Protein AF-0000000075209922 (afdb_homodimer)

Secondary structure (DSSP, 8-state):
----EEEEEEEESSTTTTTS--HHHHHHHHHHHHHHHHHHHTT-EEEEEEBTTSS-EEEEEESS-HHHHHHHHHH-HHHHTTSEEEEEEEE---EE-S----/----EEEEEEEESSTTTTTS--HHHHHHHHHHHHHHHHHHHTT-EEEEEEBTTSS-EEEEEESS-HHHHHHHHHH-HHHHTTSEEEEEEEE---EE-S----

InterPro domains:
  IPR005545 YCII-related [PF03795] (19-85)
  IPR011008 Dimeric alpha-beta barrel [SSF54909] (18-92)

Foldseek 3Di:
DQKWKKKKKKAFPDQCCVVDPDPVRVVLVVQLVVLLVVCVVVVFWDDWDADPNRGIIMTMTTDDDPVVVVVSVCPRSCNVVVRIPMDMDTDDDPDDDDPD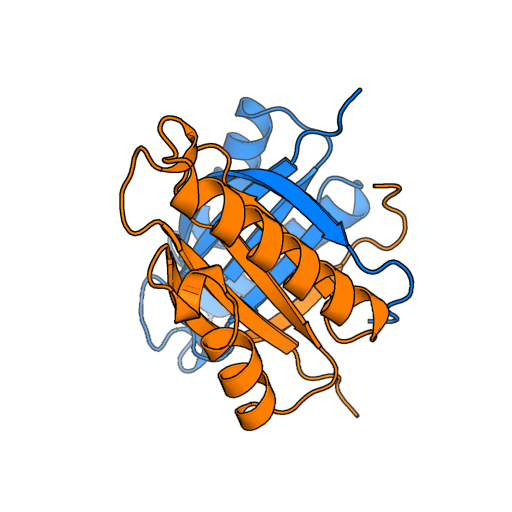DD/DQKWKKKKKKAFPDQCCVVDPDPVRVVLVVQLVVLLVVCVVVVFWDDWDADPNRGIIMTMTTDDDPVVVVVSVCPRSCNVVVRIPMDMDTDDDPDDDDPDPD

pLDDT: mean 94.07, std 11.8, range [36.75, 98.94]

Solvent-accessible surface area (backbone atoms only — not comparable to full-atom values): 11055 Å² total; per-residue (Å²): 126,82,81,51,31,34,34,34,42,34,30,58,70,48,83,55,45,91,81,59,60,51,73,68,53,47,52,32,50,52,49,25,50,52,53,51,49,50,35,34,74,69,62,32,29,46,37,31,32,41,30,76,78,53,72,36,29,42,39,32,34,32,82,59,53,70,69,56,49,52,50,53,56,56,63,31,41,30,39,60,71,60,54,22,47,72,53,78,42,52,30,44,83,75,42,70,55,83,86,67,87,123,126,83,81,50,31,34,35,33,42,34,30,57,72,50,83,56,46,91,82,61,60,50,73,68,52,47,53,34,51,51,48,26,51,51,53,51,50,51,35,34,75,70,63,30,29,46,37,30,31,41,28,77,79,52,74,34,28,42,37,32,35,34,82,59,53,68,72,55,48,51,50,53,54,55,63,31,41,30,40,61,71,60,54,22,47,73,52,78,39,52,29,44,84,74,42,70,55,82,86,69,86,124

Nearest PDB structures (foldseek):
  3zo7-assembly1_E  TM=7.502E-01  e=7.314E-05  Rhodococcus opacus
  3zo7-assembly1_F  TM=7.422E-01  e=1.395E-04  Rhodococcus opacus
  3znu-assembly1_I  TM=7.234E-01  e=1.927E-04  Rhodococcus opacus
  3znj-assembly3_9  TM=7.495E-01  e=2.661E-04  Rhodococcus opacus
  4fpi-assembly1_C  TM=7.014E-01  e=2.661E-04  Rhodococcus opacus

Structure (mmCIF, N/CA/C/O backbone):
data_AF-0000000075209922-model_v1
#
loop_
_entity.id
_entity.type
_entity.pdbx_description
1 polymer 'YCII-related domain-containing protein'
#
loop_
_atom_site.group_PDB
_atom_site.id
_atom_site.type_symbol
_atom_site.label_atom_id
_atom_site.label_alt_id
_atom_site.label_comp_id
_atom_site.label_asym_id
_atom_site.label_entity_id
_atom_site.label_seq_id
_atom_site.pdbx_PDB_ins_code
_atom_site.Cartn_x
_atom_site.Cartn_y
_atom_site.Cartn_z
_atom_site.occupancy
_atom_site.B_iso_or_equiv
_atom_site.auth_seq_id
_atom_site.auth_comp_id
_atom_site.auth_asym_id
_atom_site.auth_atom_id
_atom_site.pdbx_PDB_model_num
ATOM 1 N N . MET A 1 1 ? 11.219 11.336 -18.469 1 36.78 1 MET A N 1
ATOM 2 C CA . MET A 1 1 ? 9.844 10.867 -18.531 1 36.78 1 MET A CA 1
ATOM 3 C C . MET A 1 1 ? 9.328 10.523 -17.141 1 36.78 1 MET A C 1
ATOM 5 O O . MET A 1 1 ? 10.047 9.922 -16.344 1 36.78 1 MET A O 1
ATOM 9 N N . ASN A 1 2 ? 8.539 11.25 -16.484 1 50.72 2 ASN A N 1
ATOM 10 C CA . ASN A 1 2 ? 8.141 11.078 -15.086 1 50.72 2 ASN A CA 1
ATOM 11 C C . ASN A 1 2 ? 7.641 9.664 -14.82 1 50.72 2 ASN A C 1
ATOM 13 O O . ASN A 1 2 ? 6.668 9.211 -15.43 1 50.72 2 ASN A O 1
ATOM 17 N N . SER A 1 3 ? 8.508 8.789 -14.367 1 63.66 3 SER A N 1
ATOM 18 C CA . SER A 1 3 ? 8.156 7.371 -14.297 1 63.66 3 SER A CA 1
ATOM 19 C C . SER A 1 3 ? 6.824 7.164 -13.586 1 63.66 3 SER A C 1
ATOM 21 O O . SER A 1 3 ? 6.598 7.715 -12.508 1 63.66 3 SER A O 1
ATOM 23 N N . GLN A 1 4 ? 5.801 6.758 -14.398 1 89.62 4 GLN A N 1
ATOM 24 C CA . GLN A 1 4 ? 4.449 6.453 -13.945 1 89.62 4 GLN A CA 1
ATOM 25 C C . GLN A 1 4 ? 4.426 5.184 -13.102 1 89.62 4 GLN A C 1
ATOM 27 O O . GLN A 1 4 ? 5.113 4.211 -13.414 1 89.62 4 GLN A O 1
ATOM 32 N N . HIS A 1 5 ? 3.838 5.285 -11.891 1 98.25 5 HIS A N 1
ATOM 33 C CA . HIS A 1 5 ? 3.652 4.105 -11.055 1 98.25 5 HIS A CA 1
ATOM 34 C C . HIS A 1 5 ? 2.174 3.756 -10.914 1 98.25 5 HIS A C 1
ATOM 36 O O . HIS A 1 5 ? 1.308 4.613 -11.102 1 98.25 5 HIS A O 1
ATOM 42 N N . PHE A 1 6 ? 1.918 2.525 -10.734 1 98.88 6 PHE A N 1
ATOM 43 C CA . PHE A 1 6 ? 0.609 2.004 -10.359 1 98.88 6 PHE A CA 1
ATOM 44 C C . PHE A 1 6 ? 0.714 1.116 -9.125 1 98.88 6 PHE A C 1
ATOM 46 O O . PHE A 1 6 ? 1.754 0.5 -8.883 1 98.88 6 PHE A O 1
ATOM 53 N N . ILE A 1 7 ? -0.347 1.111 -8.359 1 98.94 7 ILE A N 1
ATOM 54 C CA . ILE A 1 7 ? -0.432 0.223 -7.207 1 98.94 7 ILE A CA 1
ATOM 55 C C . ILE A 1 7 ? -1.711 -0.607 -7.285 1 98.94 7 ILE A C 1
ATOM 57 O O . ILE A 1 7 ? -2.787 -0.076 -7.57 1 98.94 7 ILE A O 1
ATOM 61 N N . TYR A 1 8 ? -1.598 -1.859 -7.16 1 98.88 8 TYR A N 1
ATOM 62 C CA . TYR A 1 8 ? -2.852 -2.568 -6.922 1 98.88 8 TYR A CA 1
ATOM 63 C C . TYR A 1 8 ? -2.852 -3.232 -5.551 1 98.88 8 TYR A C 1
ATOM 65 O O . TYR A 1 8 ? -1.814 -3.709 -5.086 1 98.88 8 TYR A O 1
ATOM 73 N N . GLN A 1 9 ? -3.945 -3.082 -4.934 1 98.94 9 GLN A N 1
ATOM 74 C CA . GLN A 1 9 ? -4.207 -3.652 -3.617 1 98.94 9 GLN A CA 1
ATOM 75 C C . GLN A 1 9 ? -4.926 -4.992 -3.732 1 98.94 9 GLN A C 1
ATOM 77 O O . GLN A 1 9 ? -5.926 -5.109 -4.441 1 98.94 9 GLN A O 1
ATOM 82 N N . LEU A 1 10 ? -4.375 -6.008 -3.062 1 98.81 10 LEU A N 1
ATOM 83 C CA . LEU A 1 10 ? -4.941 -7.352 -3.043 1 98.81 10 LEU A CA 1
ATOM 84 C C . LEU A 1 10 ? -5.617 -7.641 -1.707 1 98.81 10 LEU A C 1
ATOM 86 O O . LEU A 1 10 ? -5.086 -7.285 -0.65 1 98.81 10 LEU A O 1
ATOM 90 N N . LYS A 1 11 ? -6.723 -8.242 -1.772 1 98.44 11 LYS A N 1
ATOM 91 C CA . LYS A 1 11 ? -7.422 -8.695 -0.578 1 98.44 11 LYS A CA 1
ATOM 92 C C . LYS A 1 11 ? -7.805 -10.172 -0.697 1 98.44 11 LYS A C 1
ATOM 94 O O . LYS A 1 11 ? -8.398 -10.586 -1.695 1 98.44 11 LYS A O 1
ATOM 99 N N . PRO A 1 12 ? -7.414 -10.906 0.31 1 97.81 12 PRO A N 1
ATOM 100 C CA . PRO A 1 12 ? -7.879 -12.297 0.259 1 97.81 12 PRO A CA 1
ATOM 101 C C . PRO A 1 12 ? -9.406 -12.406 0.231 1 97.81 12 PRO A C 1
ATOM 103 O O . PRO A 1 12 ? -10.094 -11.586 0.836 1 97.81 12 PRO A O 1
ATOM 106 N N . VAL A 1 13 ? -9.906 -13.453 -0.441 1 96.44 13 VAL A N 1
ATOM 107 C CA . VAL A 1 13 ? -11.344 -13.609 -0.595 1 96.44 13 VAL A CA 1
ATOM 108 C C . VAL A 1 13 ? -11.961 -14.086 0.721 1 96.44 13 VAL A C 1
ATOM 110 O O . VAL A 1 13 ? -13.172 -14 0.918 1 96.44 13 VAL A O 1
ATOM 113 N N . ARG A 1 14 ? -11.117 -14.656 1.53 1 92.5 14 ARG A N 1
ATOM 114 C CA . ARG A 1 14 ? -11.555 -15.031 2.869 1 92.5 14 ARG A CA 1
ATOM 115 C C . ARG A 1 14 ? -10.523 -14.641 3.918 1 92.5 14 ARG A C 1
ATOM 117 O O . ARG A 1 14 ? -9.336 -14.508 3.607 1 92.5 14 ARG A O 1
ATOM 124 N N . GLN A 1 15 ? -10.969 -14.5 5.199 1 86.75 15 GLN A N 1
ATOM 125 C CA . GLN A 1 15 ? -10.164 -13.867 6.238 1 86.75 15 GLN A CA 1
ATOM 126 C C . GLN A 1 15 ? -9.117 -14.836 6.785 1 86.75 15 GLN A C 1
ATOM 128 O O . GLN A 1 15 ? -8.07 -14.406 7.277 1 86.75 15 GLN A O 1
ATOM 133 N N . ASP A 1 16 ? -9.375 -16.156 6.707 1 92 16 ASP A N 1
ATOM 134 C CA . ASP A 1 16 ? -8.461 -17.125 7.324 1 92 16 ASP A CA 1
ATOM 135 C C . ASP A 1 16 ? -7.543 -17.75 6.281 1 92 16 ASP A C 1
ATOM 137 O O . ASP A 1 16 ? -6.949 -18.812 6.527 1 92 16 ASP A O 1
ATOM 141 N N . LEU A 1 17 ? -7.438 -17.125 5.129 1 91.5 17 LEU A N 1
ATOM 142 C CA . LEU A 1 17 ? -6.695 -17.672 4.004 1 91.5 17 LEU A CA 1
ATOM 143 C C . LEU A 1 17 ? -5.258 -17.984 4.402 1 91.5 17 LEU A C 1
ATOM 145 O O . LEU A 1 17 ? -4.742 -19.062 4.09 1 91.5 17 LEU A O 1
ATOM 149 N N . MET A 1 18 ? -4.582 -17.094 5.086 1 87.06 18 MET A N 1
ATOM 150 C CA . MET A 1 18 ? -3.154 -17.25 5.34 1 87.06 18 MET A CA 1
ATOM 151 C C . MET A 1 18 ? -2.904 -18.344 6.379 1 87.06 18 MET A C 1
ATOM 153 O O . MET A 1 18 ? -1.835 -18.953 6.395 1 87.06 18 MET A O 1
ATOM 157 N N . GLU A 1 19 ? -3.855 -18.609 7.18 1 91 19 GLU A N 1
ATOM 158 C CA . GLU A 1 19 ? -3.711 -19.594 8.25 1 91 19 GLU A CA 1
ATOM 159 C C . GLU A 1 19 ? -4.277 -20.953 7.828 1 91 19 GLU A C 1
ATOM 161 O O . GLU A 1 19 ? -3.996 -21.969 8.461 1 91 19 GLU A O 1
ATOM 166 N N . ASN A 1 20 ? -5.105 -21 6.895 1 93.81 20 ASN A N 1
ATOM 167 C CA . ASN A 1 20 ? -5.859 -22.188 6.512 1 93.81 20 ASN A CA 1
ATOM 168 C C . ASN A 1 20 ? -5.922 -22.344 4.996 1 93.81 20 ASN A C 1
ATOM 170 O O . ASN A 1 20 ? -7.008 -22.406 4.418 1 93.81 20 ASN A O 1
ATOM 174 N N . GLN A 1 21 ? -4.801 -22.5 4.383 1 94.88 21 GLN A N 1
ATOM 175 C CA . GLN A 1 21 ? -4.734 -22.625 2.932 1 94.88 21 GLN A CA 1
ATOM 176 C C . GLN A 1 21 ? -4.969 -24.078 2.496 1 94.88 21 GLN A C 1
ATOM 178 O O . GLN A 1 21 ? -4.453 -25.016 3.117 1 94.88 21 GLN A O 1
ATOM 183 N N . THR A 1 22 ? -5.855 -24.25 1.525 1 96.81 22 THR A N 1
ATOM 184 C CA . THR A 1 22 ? -5.902 -25.531 0.842 1 96.81 22 THR A CA 1
ATOM 185 C C . THR A 1 22 ? -4.645 -25.75 0.008 1 96.81 22 THR A C 1
ATOM 187 O O . THR A 1 22 ? -3.869 -24.828 -0.211 1 96.81 22 THR A O 1
ATOM 190 N N . GLU A 1 23 ? -4.438 -26.969 -0.396 1 97.38 23 GLU A N 1
ATOM 191 C CA . GLU A 1 23 ? -3.309 -27.281 -1.271 1 97.38 23 GLU A CA 1
ATOM 192 C C . GLU A 1 23 ? -3.377 -26.469 -2.561 1 97.38 23 GLU A C 1
ATOM 194 O O . GLU A 1 23 ? -2.355 -25.969 -3.047 1 97.38 23 GLU A O 1
ATO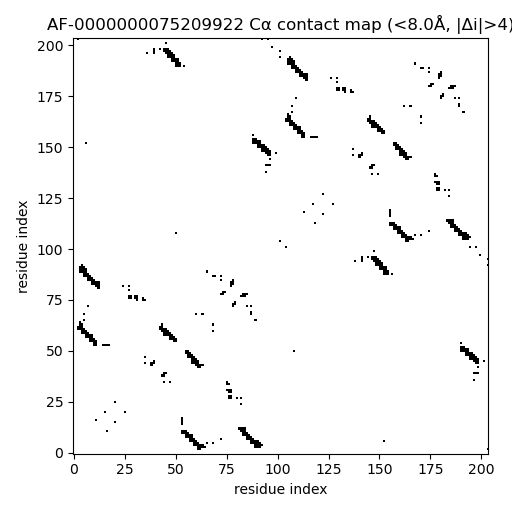M 199 N N . GLN A 1 24 ? -4.582 -26.391 -3.117 1 97.06 24 GLN A N 1
ATOM 200 C CA . GLN A 1 24 ? -4.766 -25.609 -4.34 1 97.06 24 GLN A CA 1
ATOM 201 C C . GLN A 1 24 ? -4.418 -24.141 -4.117 1 97.06 24 GLN A C 1
ATOM 203 O O . GLN A 1 24 ? -3.752 -23.531 -4.949 1 97.06 24 GLN A O 1
ATOM 208 N N . GLU A 1 25 ? -4.887 -23.562 -3.045 1 97.56 25 GLU A N 1
ATOM 209 C CA . GLU A 1 25 ? -4.59 -22.172 -2.725 1 97.56 25 GLU A CA 1
ATOM 210 C C . GLU A 1 25 ? -3.094 -21.953 -2.525 1 97.56 25 GLU A C 1
ATOM 212 O O . GLU A 1 25 ? -2.549 -20.922 -2.938 1 97.56 25 GLU A O 1
ATOM 217 N N . GLN A 1 26 ? -2.49 -22.891 -1.926 1 97.56 26 GLN A N 1
ATOM 218 C CA . GLN A 1 26 ? -1.044 -22.812 -1.75 1 97.56 26 GLN A CA 1
ATOM 219 C C . GLN A 1 26 ? -0.329 -22.75 -3.096 1 97.56 26 GLN A C 1
ATOM 221 O O . GLN A 1 26 ? 0.6 -21.953 -3.271 1 97.56 26 GLN A O 1
ATOM 226 N N . GLU A 1 27 ? -0.725 -23.562 -3.963 1 98.31 27 GLU A N 1
ATOM 227 C CA . GLU A 1 27 ? -0.144 -23.562 -5.301 1 98.31 27 GLU A CA 1
ATOM 228 C C . GLU A 1 27 ? -0.375 -22.234 -6.012 1 98.31 27 GLU A C 1
ATOM 230 O O . GLU A 1 27 ? 0.524 -21.719 -6.676 1 98.31 27 GLU A O 1
ATOM 235 N N . VAL A 1 28 ? -1.585 -21.734 -5.871 1 98.56 28 VAL A N 1
ATOM 236 C CA . VAL A 1 28 ? -1.933 -20.453 -6.496 1 98.56 28 VAL A CA 1
ATOM 237 C C . VAL A 1 28 ? -1.062 -19.344 -5.914 1 98.56 28 VAL A C 1
ATOM 239 O O . VAL A 1 28 ? -0.543 -18.5 -6.656 1 98.56 28 VAL A O 1
ATOM 242 N N . LEU A 1 29 ? -0.931 -19.297 -4.598 1 98.06 29 LEU A N 1
ATOM 243 C CA . LEU A 1 29 ? -0.142 -18.266 -3.939 1 98.06 29 LEU A CA 1
ATOM 244 C C . LEU A 1 29 ? 1.33 -18.375 -4.324 1 98.06 29 LEU A C 1
ATOM 246 O O . LEU A 1 29 ? 2.016 -17.359 -4.465 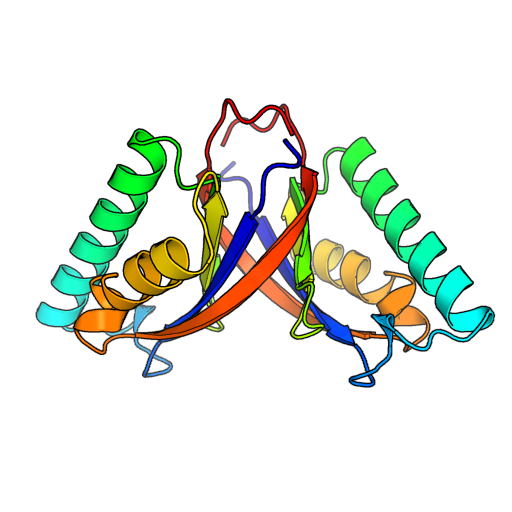1 98.06 29 LEU A O 1
ATOM 250 N N . GLU A 1 30 ? 1.84 -19.578 -4.449 1 98.44 30 GLU A N 1
ATOM 251 C CA . GLU A 1 30 ? 3.197 -19.781 -4.945 1 98.44 30 GLU A CA 1
ATOM 252 C C . GLU A 1 30 ? 3.352 -19.219 -6.359 1 98.44 30 GLU A C 1
ATOM 254 O O . GLU A 1 30 ? 4.332 -18.531 -6.66 1 98.44 30 GLU A O 1
ATOM 259 N N . SER A 1 31 ? 2.422 -19.547 -7.227 1 98.88 31 SER A N 1
ATOM 260 C CA . SER A 1 31 ? 2.426 -19.031 -8.594 1 98.88 31 SER A CA 1
ATOM 261 C C . SER A 1 31 ? 2.361 -17.5 -8.602 1 98.88 31 SER A C 1
ATOM 263 O O . SER A 1 31 ? 3.025 -16.859 -9.414 1 98.88 31 SER A O 1
ATOM 265 N N . HIS A 1 32 ? 1.481 -16.953 -7.773 1 98.81 32 HIS A N 1
ATOM 266 C CA . HIS A 1 32 ? 1.393 -15.516 -7.602 1 98.81 32 HIS A CA 1
ATOM 267 C C . HIS A 1 32 ? 2.748 -14.914 -7.242 1 98.81 32 HIS A C 1
ATOM 269 O O . HIS A 1 32 ? 3.172 -13.922 -7.836 1 98.81 32 HIS A O 1
ATOM 275 N N . PHE A 1 33 ? 3.408 -15.461 -6.301 1 98.75 33 PHE A N 1
ATOM 276 C CA . PHE A 1 33 ? 4.711 -14.961 -5.887 1 98.75 33 PHE A CA 1
ATOM 277 C C . PHE A 1 33 ? 5.703 -14.992 -7.043 1 98.75 33 PHE A C 1
ATOM 279 O O . PHE A 1 33 ? 6.406 -14.016 -7.293 1 98.75 33 PHE A O 1
ATOM 286 N N . PHE A 1 34 ? 5.777 -16.109 -7.73 1 98.88 34 PHE A N 1
ATOM 287 C CA . PHE A 1 34 ? 6.699 -16.25 -8.852 1 98.88 34 PHE A CA 1
ATOM 288 C C . PHE A 1 34 ? 6.363 -15.242 -9.945 1 98.88 34 PHE A C 1
ATOM 290 O O . PHE A 1 34 ? 7.262 -14.688 -10.586 1 98.88 34 PHE A O 1
ATOM 297 N N . TYR A 1 35 ? 5.094 -15.086 -10.172 1 98.94 35 TYR A N 1
ATOM 298 C CA . TYR A 1 35 ? 4.633 -14.086 -11.133 1 98.94 35 TYR A CA 1
ATOM 299 C C . TYR A 1 35 ? 5.203 -12.711 -10.805 1 98.94 35 TYR A C 1
ATOM 301 O O . TYR A 1 35 ? 5.766 -12.039 -11.68 1 98.94 35 TYR A O 1
ATOM 309 N N . LEU A 1 36 ? 5.117 -12.297 -9.578 1 98.88 36 LEU A N 1
ATOM 310 C CA . LEU A 1 36 ? 5.594 -10.992 -9.133 1 98.88 36 LEU A CA 1
ATOM 311 C C . LEU A 1 36 ? 7.117 -10.93 -9.172 1 98.88 36 LEU A C 1
ATOM 313 O O . LEU A 1 36 ? 7.691 -9.891 -9.508 1 98.88 36 LEU A O 1
ATOM 317 N N . GLN A 1 37 ? 7.727 -12.023 -8.828 1 98.69 37 GLN A N 1
ATOM 318 C CA . GLN A 1 37 ? 9.18 -12.078 -8.914 1 98.69 37 GLN A CA 1
ATOM 319 C C . GLN A 1 37 ? 9.664 -11.859 -10.344 1 98.69 37 GLN A C 1
ATOM 321 O O . GLN A 1 37 ? 10.656 -11.164 -10.578 1 98.69 37 GLN A O 1
ATOM 326 N N . ASN A 1 38 ? 9.008 -12.508 -11.242 1 98.75 38 ASN A N 1
ATOM 327 C CA . ASN A 1 38 ? 9.359 -12.312 -12.641 1 98.75 38 ASN A CA 1
ATOM 328 C C . ASN A 1 38 ? 9.203 -10.859 -13.062 1 98.75 38 ASN A C 1
ATOM 330 O O . ASN A 1 38 ? 10.047 -10.32 -13.781 1 98.75 38 ASN A O 1
ATOM 334 N N . LEU A 1 39 ? 8.117 -10.211 -12.711 1 98.56 39 LEU A N 1
ATOM 335 C CA . LEU A 1 39 ? 7.918 -8.797 -12.992 1 98.56 39 LEU A CA 1
ATOM 336 C C . LEU A 1 39 ? 9.07 -7.965 -12.445 1 98.56 39 LEU A C 1
ATOM 338 O O . LEU A 1 39 ? 9.531 -7.02 -13.094 1 98.56 39 LEU A O 1
ATOM 342 N N . LYS A 1 40 ? 9.484 -8.297 -11.219 1 98 40 LYS A N 1
ATOM 343 C CA . LYS A 1 40 ? 10.633 -7.609 -10.641 1 98 40 LYS A CA 1
ATOM 344 C C . LYS A 1 40 ? 11.883 -7.809 -11.5 1 98 40 LYS A C 1
ATOM 346 O O . LYS A 1 40 ? 12.617 -6.855 -11.766 1 98 40 LYS A O 1
ATOM 351 N N . ASN A 1 41 ? 12.117 -9.008 -11.875 1 97.19 41 ASN A N 1
ATOM 352 C CA . ASN A 1 41 ? 13.266 -9.328 -12.719 1 97.19 41 ASN A CA 1
ATOM 353 C C . ASN A 1 41 ? 13.234 -8.555 -14.031 1 97.19 41 ASN A C 1
ATOM 355 O O . ASN A 1 41 ? 14.273 -8.195 -14.578 1 97.19 41 ASN A O 1
ATOM 359 N N . GLU A 1 42 ? 12.086 -8.297 -14.508 1 97.38 42 GLU A N 1
ATOM 360 C CA . GLU A 1 42 ? 11.891 -7.543 -15.742 1 97.38 42 GLU A CA 1
ATOM 361 C C . GLU A 1 42 ? 11.93 -6.043 -15.484 1 97.38 42 GLU A C 1
ATOM 363 O O . GLU A 1 42 ? 11.688 -5.242 -16.391 1 97.38 42 GLU A O 1
ATOM 368 N N . LYS A 1 43 ? 12.133 -5.637 -14.281 1 95.94 43 LYS A N 1
ATOM 369 C CA . LYS A 1 43 ? 12.219 -4.242 -13.859 1 95.94 43 LYS A CA 1
ATOM 370 C C . LYS A 1 43 ? 10.867 -3.547 -13.977 1 95.94 43 LYS A C 1
ATOM 372 O O . LYS A 1 43 ? 10.797 -2.35 -14.266 1 95.94 43 LYS A O 1
ATOM 377 N N . LYS A 1 44 ? 9.812 -4.277 -13.766 1 97.62 44 LYS A N 1
ATOM 378 C CA . LYS A 1 44 ? 8.445 -3.758 -13.883 1 97.62 44 LYS A CA 1
ATOM 379 C C . LYS A 1 44 ? 7.766 -3.697 -12.523 1 97.62 44 LYS A C 1
ATOM 381 O O . LYS A 1 44 ? 6.629 -3.23 -12.414 1 97.62 44 LYS A O 1
ATOM 386 N N . LEU A 1 45 ? 8.352 -4.16 -11.484 1 98.31 45 LEU A N 1
ATOM 387 C CA . LEU A 1 45 ? 7.832 -4.168 -10.117 1 98.31 45 LEU A CA 1
ATOM 388 C C . LEU A 1 45 ? 8.805 -3.49 -9.164 1 98.31 45 LEU A C 1
ATOM 390 O O . LEU A 1 45 ? 9.992 -3.838 -9.125 1 98.31 45 LEU A O 1
ATOM 394 N N . LEU A 1 46 ? 8.281 -2.512 -8.469 1 97.25 46 LEU A N 1
ATOM 395 C CA . LEU A 1 46 ? 9.102 -1.764 -7.523 1 97.25 46 LEU A CA 1
ATOM 396 C C . LEU A 1 46 ? 9.094 -2.426 -6.148 1 97.25 46 LEU A C 1
ATOM 398 O O . LEU A 1 46 ? 10.148 -2.654 -5.555 1 97.25 46 LEU A O 1
ATOM 402 N N . LEU A 1 47 ? 7.98 -2.77 -5.613 1 98.12 47 LEU A N 1
ATOM 403 C CA . LEU A 1 47 ? 7.816 -3.338 -4.281 1 98.12 47 LEU A CA 1
ATOM 404 C C . LEU A 1 47 ? 6.539 -4.16 -4.191 1 98.12 47 LEU A C 1
ATOM 406 O O . LEU A 1 47 ? 5.508 -3.781 -4.758 1 98.12 47 LEU A O 1
ATOM 410 N N . ALA A 1 48 ? 6.566 -5.238 -3.471 1 98.75 48 ALA A N 1
ATOM 411 C CA . ALA A 1 48 ? 5.379 -6.035 -3.178 1 98.75 48 ALA A CA 1
ATOM 412 C C . ALA A 1 48 ? 5.461 -6.652 -1.783 1 98.75 48 ALA A C 1
ATOM 414 O O . ALA A 1 48 ? 6.547 -7.027 -1.328 1 98.75 48 ALA A O 1
ATOM 415 N N . GLY A 1 49 ? 4.324 -6.785 -1.17 1 98.12 49 GLY A N 1
ATOM 416 C CA . GLY A 1 49 ? 4.289 -7.441 0.127 1 98.12 49 GLY A CA 1
ATOM 417 C C . GLY A 1 49 ? 2.891 -7.531 0.711 1 98.12 49 GLY A C 1
ATOM 418 O O . GLY A 1 49 ? 2.027 -6.707 0.397 1 98.12 49 GLY A O 1
ATOM 419 N N . PRO A 1 50 ? 2.721 -8.445 1.605 1 97.56 50 PRO A N 1
ATOM 420 C CA . PRO A 1 50 ? 1.445 -8.641 2.299 1 97.56 50 PRO A CA 1
ATOM 421 C C . PRO A 1 50 ? 1.428 -8.008 3.689 1 97.56 50 PRO A C 1
ATOM 423 O O . PRO A 1 50 ? 2.465 -7.941 4.355 1 97.56 50 PRO A O 1
ATOM 426 N N . CYS A 1 51 ? 0.141 -7.598 4.094 1 96.94 51 CYS A N 1
ATOM 427 C CA . CYS A 1 51 ? -0.099 -7.438 5.523 1 96.94 51 CYS A CA 1
ATOM 428 C C . CYS A 1 51 ? -0.137 -8.789 6.223 1 96.94 51 CYS A C 1
ATOM 430 O O . CYS A 1 51 ? -0.733 -9.742 5.715 1 96.94 51 CYS A O 1
ATOM 432 N N . LEU A 1 52 ? 0.471 -8.93 7.391 1 94.31 52 LEU A N 1
ATOM 433 C CA . LEU A 1 52 ? 0.6 -10.203 8.094 1 94.31 52 LEU A CA 1
ATOM 434 C C . LEU A 1 52 ? -0.668 -10.523 8.875 1 94.31 52 LEU A C 1
ATOM 436 O O . LEU A 1 52 ? -0.839 -11.648 9.359 1 94.31 52 LEU A O 1
ATOM 440 N N . ASP A 1 53 ? -1.571 -9.586 9 1 93.81 53 ASP A N 1
ATOM 441 C CA . ASP A 1 53 ? -2.877 -9.812 9.617 1 93.81 53 ASP A CA 1
ATOM 442 C C . ASP A 1 53 ? -3.943 -10.07 8.555 1 93.81 53 ASP A C 1
ATOM 444 O O . ASP A 1 53 ? -5.141 -9.984 8.836 1 93.81 53 ASP A O 1
ATOM 448 N N . ALA A 1 54 ? -3.586 -10.203 7.34 1 93.88 54 ALA A N 1
ATOM 449 C CA . ALA A 1 54 ? -4.43 -10.578 6.207 1 93.88 54 ALA A CA 1
ATOM 450 C C . ALA A 1 54 ? -5.344 -9.422 5.797 1 93.88 54 ALA A C 1
ATOM 452 O O . ALA A 1 54 ? -6.352 -9.633 5.121 1 93.88 54 ALA A O 1
ATOM 453 N N . ALA A 1 55 ? -5.023 -8.242 6.184 1 96.44 55 ALA A N 1
ATOM 454 C CA . ALA A 1 55 ? -5.855 -7.102 5.812 1 96.44 55 ALA A CA 1
ATOM 455 C C . ALA A 1 55 ? -5.828 -6.867 4.305 1 96.44 55 ALA A C 1
ATOM 457 O O . ALA A 1 55 ? -6.875 -6.703 3.678 1 96.44 55 ALA A O 1
ATOM 458 N N . PHE A 1 56 ? -4.648 -6.766 3.74 1 97.94 56 PHE A N 1
ATOM 459 C CA . PHE A 1 56 ? -4.441 -6.586 2.309 1 97.94 56 PHE A CA 1
ATOM 460 C C . PHE A 1 56 ? -2.973 -6.777 1.948 1 97.94 56 PHE A C 1
ATOM 462 O O . PHE A 1 56 ? -2.141 -7.031 2.822 1 97.94 56 PHE A O 1
ATOM 469 N N . GLY A 1 57 ? -2.639 -6.867 0.697 1 98.44 57 GLY A N 1
ATOM 470 C CA . GLY A 1 57 ? -1.31 -6.727 0.126 1 98.44 57 GLY A CA 1
ATOM 471 C C . GLY A 1 57 ? -1.23 -5.652 -0.941 1 98.44 57 GLY A C 1
ATOM 472 O O . GLY A 1 57 ? -2.256 -5.113 -1.365 1 98.44 57 GLY A O 1
ATOM 473 N N . ILE A 1 58 ? -0.012 -5.32 -1.227 1 98.94 58 ILE A N 1
ATOM 474 C CA . ILE A 1 58 ? 0.123 -4.34 -2.295 1 98.94 58 ILE A CA 1
ATOM 475 C C . ILE A 1 58 ? 1.207 -4.785 -3.273 1 98.94 58 ILE A C 1
ATOM 477 O O . ILE A 1 58 ? 2.107 -5.547 -2.908 1 98.94 58 ILE A O 1
ATOM 481 N N . VAL A 1 59 ? 1.053 -4.359 -4.457 1 98.94 59 VAL A N 1
ATOM 482 C CA . VAL A 1 59 ? 2.047 -4.438 -5.52 1 98.94 59 VAL A CA 1
ATOM 483 C C . VAL A 1 59 ? 2.205 -3.068 -6.184 1 98.94 59 VAL A C 1
ATOM 485 O O . VAL A 1 59 ? 1.223 -2.475 -6.633 1 98.94 59 VAL A O 1
ATOM 488 N N . ILE A 1 60 ? 3.4 -2.568 -6.223 1 98.75 60 ILE A N 1
ATOM 489 C CA . ILE A 1 60 ? 3.686 -1.318 -6.918 1 98.75 60 ILE A CA 1
ATOM 490 C C . ILE A 1 60 ? 4.418 -1.612 -8.227 1 98.75 60 ILE A C 1
ATOM 492 O O . ILE A 1 60 ? 5.512 -2.184 -8.219 1 98.75 60 ILE A O 1
ATOM 496 N N . LEU A 1 61 ? 3.773 -1.201 -9.258 1 98.69 61 LEU A N 1
ATOM 497 C CA . LEU A 1 61 ? 4.277 -1.443 -10.609 1 98.69 61 LEU A CA 1
ATOM 498 C C . LEU A 1 61 ? 4.945 -0.194 -11.172 1 98.69 61 LEU A C 1
ATOM 500 O O . LEU A 1 61 ? 4.586 0.927 -10.797 1 98.69 61 LEU A O 1
ATOM 504 N N . MET A 1 62 ? 5.918 -0.448 -12.086 1 97.19 62 MET A N 1
ATOM 505 C CA . MET A 1 62 ? 6.605 0.641 -12.773 1 97.19 62 MET A CA 1
ATOM 506 C C . MET A 1 62 ? 6.895 0.275 -14.227 1 97.19 62 MET A C 1
ATOM 508 O O . MET A 1 62 ? 6.84 -0.899 -14.594 1 97.19 62 MET A O 1
ATOM 512 N N . GLY A 1 63 ? 7.141 1.361 -15.078 1 95.69 63 GLY A N 1
ATOM 513 C CA . GLY A 1 63 ? 7.609 1.14 -16.438 1 95.69 63 GLY A CA 1
ATOM 514 C C . GLY A 1 63 ? 6.52 0.64 -17.359 1 95.69 63 GLY A C 1
ATOM 515 O O . GLY A 1 63 ? 6.789 -0.13 -18.281 1 95.69 63 GLY A O 1
ATOM 516 N N . MET A 1 64 ? 5.312 0.95 -17.188 1 97.44 64 MET A N 1
ATOM 517 C CA . MET A 1 64 ? 4.199 0.511 -18.031 1 97.44 64 MET A CA 1
ATOM 518 C C . MET A 1 64 ? 3.057 1.521 -17.984 1 97.44 64 MET A C 1
ATOM 520 O O . MET A 1 64 ? 3.031 2.398 -17.125 1 97.44 64 MET A O 1
ATOM 524 N N . ASP A 1 65 ? 2.182 1.424 -18.938 1 97.44 65 ASP A N 1
ATOM 525 C CA . ASP A 1 65 ? 1.006 2.287 -18.922 1 97.44 65 ASP A CA 1
ATOM 526 C C . AS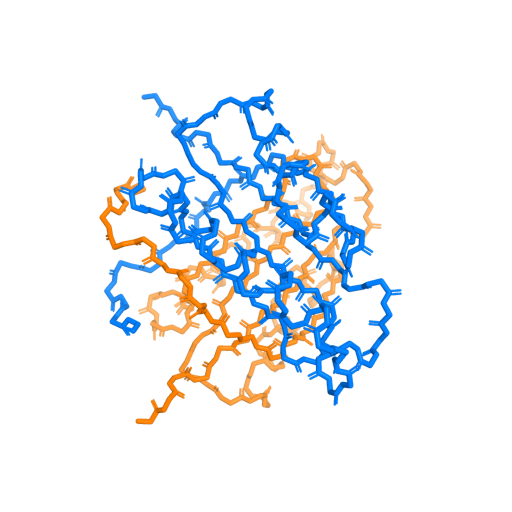P A 1 65 ? -0.161 1.615 -18.203 1 97.44 65 ASP A C 1
ATOM 528 O O . ASP A 1 65 ? -0.024 0.502 -17.703 1 97.44 65 ASP A O 1
ATOM 532 N N . GLU A 1 66 ? -1.221 2.375 -18.094 1 97.94 66 GLU A N 1
ATOM 533 C CA . GLU A 1 66 ? -2.357 1.903 -17.312 1 97.94 66 GLU A CA 1
ATOM 534 C C . GLU A 1 66 ? -2.928 0.611 -17.891 1 97.94 66 GLU A C 1
ATOM 536 O O . GLU A 1 66 ? -3.344 -0.278 -17.141 1 97.94 66 GLU A O 1
ATOM 541 N N . HIS A 1 67 ? -3.07 0.538 -19.203 1 98.25 67 HIS A N 1
ATOM 542 C CA . HIS A 1 67 ? -3.604 -0.66 -19.844 1 98.25 67 HIS A CA 1
ATOM 543 C C . HIS A 1 67 ? -2.764 -1.886 -19.5 1 98.25 67 HIS A C 1
ATOM 545 O O . HIS A 1 67 ? -3.303 -2.932 -19.141 1 98.25 67 HIS A O 1
ATOM 551 N N . GLU A 1 68 ? -1.454 -1.77 -19.625 1 98.38 68 GLU A N 1
ATOM 552 C CA . GLU A 1 68 ? -0.554 -2.863 -19.266 1 98.38 68 GLU A CA 1
ATOM 553 C C . GLU A 1 68 ? -0.667 -3.207 -17.781 1 98.38 68 GLU A C 1
ATOM 555 O O . GLU A 1 68 ? -0.688 -4.383 -17.422 1 98.38 68 GLU A O 1
ATOM 560 N N . ALA A 1 69 ? -0.743 -2.201 -16.953 1 98.81 69 ALA A N 1
ATOM 561 C CA . ALA A 1 69 ? -0.871 -2.426 -15.523 1 98.81 69 ALA A CA 1
ATOM 562 C C . ALA A 1 69 ? -2.143 -3.203 -15.195 1 98.81 69 ALA A C 1
ATOM 564 O O . ALA A 1 69 ? -2.129 -4.105 -14.359 1 98.81 69 ALA A O 1
ATOM 565 N N . GLN A 1 70 ? -3.219 -2.789 -15.836 1 98.81 70 GLN A N 1
ATOM 566 C CA . GLN A 1 70 ? -4.473 -3.51 -15.664 1 98.81 70 GLN A CA 1
ATOM 567 C C . GLN A 1 70 ? -4.328 -4.977 -16.062 1 98.81 70 GLN A C 1
ATOM 569 O O . GLN A 1 70 ? -4.801 -5.867 -15.359 1 98.81 70 GLN A O 1
ATOM 574 N N . SER A 1 71 ? -3.727 -5.152 -17.188 1 98.88 71 SER A N 1
ATOM 575 C CA . SER A 1 71 ? -3.502 -6.512 -17.656 1 98.88 71 SER A CA 1
ATOM 576 C C . SER A 1 71 ? -2.658 -7.312 -16.672 1 98.88 71 SER A C 1
ATOM 578 O O . SER A 1 71 ? -2.963 -8.469 -16.391 1 98.88 71 SER A O 1
ATOM 580 N N . VAL A 1 72 ? -1.572 -6.734 -16.188 1 98.94 72 VAL A N 1
ATOM 581 C CA . VAL A 1 72 ? -0.704 -7.379 -15.211 1 98.94 72 VAL A CA 1
ATOM 582 C C . VAL A 1 72 ? -1.519 -7.793 -13.992 1 98.94 72 VAL A C 1
ATOM 584 O O . VAL A 1 72 ? -1.451 -8.938 -13.547 1 98.94 72 VAL A O 1
ATOM 587 N N . MET A 1 73 ? -2.312 -6.895 -13.43 1 98.94 73 MET A N 1
ATOM 588 C CA . MET A 1 73 ? -3.117 -7.172 -12.242 1 98.94 73 MET A CA 1
ATOM 589 C C . MET A 1 73 ? -4.086 -8.32 -12.508 1 98.94 73 MET A C 1
ATOM 591 O O . MET A 1 73 ? -4.18 -9.258 -11.703 1 98.94 73 MET A O 1
ATOM 595 N N . LYS A 1 74 ? -4.793 -8.242 -13.641 1 98.88 74 LYS A N 1
ATOM 596 C CA . LYS A 1 74 ? -5.82 -9.234 -13.953 1 98.88 74 LYS A CA 1
ATOM 597 C C . LYS A 1 74 ? -5.203 -10.617 -14.172 1 98.88 74 LYS A C 1
ATOM 599 O O . LYS A 1 74 ? -5.848 -11.633 -13.922 1 98.88 74 LYS A O 1
ATOM 604 N N . ASN A 1 75 ? -3.951 -10.648 -14.602 1 98.88 75 ASN A N 1
ATOM 605 C CA . ASN A 1 75 ? -3.299 -11.922 -14.914 1 98.88 75 ASN A CA 1
ATOM 606 C C . ASN A 1 75 ? -2.5 -12.445 -13.727 1 98.88 75 ASN A C 1
ATOM 608 O O . ASN A 1 75 ? -1.914 -13.531 -13.805 1 98.88 75 ASN A O 1
ATOM 612 N N . ASP A 1 76 ? -2.473 -11.734 -12.641 1 98.94 76 ASP A N 1
ATOM 613 C CA . ASP A 1 76 ? -1.928 -12.273 -11.398 1 98.94 76 ASP A CA 1
ATOM 614 C C . ASP A 1 76 ? -2.658 -13.555 -10.984 1 98.94 76 ASP A C 1
ATOM 616 O O . ASP A 1 76 ? -3.879 -13.547 -10.82 1 98.94 76 ASP A O 1
ATOM 620 N N . PRO A 1 77 ? -1.887 -14.602 -10.828 1 98.94 77 PRO A N 1
ATOM 621 C CA . PRO A 1 77 ? -2.535 -15.883 -10.547 1 98.94 77 PRO A CA 1
ATOM 622 C C . PRO A 1 77 ? -3.496 -15.812 -9.359 1 98.94 77 PRO A C 1
ATOM 624 O O . PRO A 1 77 ? -4.543 -16.469 -9.367 1 98.94 77 PRO A O 1
ATOM 627 N N . ALA A 1 78 ? -3.209 -15.078 -8.305 1 98.81 78 ALA A N 1
ATOM 628 C CA . ALA A 1 78 ? -4.09 -14.953 -7.148 1 98.81 78 ALA A CA 1
ATOM 629 C C . ALA A 1 78 ? -5.406 -14.281 -7.531 1 98.81 78 ALA A C 1
ATOM 631 O O . ALA A 1 78 ? -6.453 -14.586 -6.953 1 98.81 78 ALA A O 1
ATOM 632 N N . VAL A 1 79 ? -5.34 -13.352 -8.461 1 98.88 79 VAL A N 1
ATOM 633 C CA . VAL A 1 79 ? -6.52 -12.648 -8.945 1 98.88 79 VAL A CA 1
ATOM 634 C C . VAL A 1 79 ? -7.254 -13.508 -9.969 1 98.88 79 VAL A C 1
ATOM 636 O O . VAL A 1 79 ? -8.461 -13.734 -9.852 1 98.88 79 VAL A O 1
ATOM 639 N N . LYS A 1 80 ? -6.543 -13.992 -10.914 1 98.81 80 LYS A N 1
ATOM 640 C CA . LYS A 1 80 ? -7.086 -14.75 -12.031 1 98.81 80 LYS A CA 1
ATOM 641 C C . LYS A 1 80 ? -7.805 -16.016 -11.547 1 98.81 80 LYS A C 1
ATOM 643 O O . LYS A 1 80 ? -8.836 -16.391 -12.109 1 98.81 80 LYS A O 1
ATOM 648 N N . LYS A 1 81 ? -7.27 -16.625 -10.523 1 98.56 81 LYS A N 1
ATOM 649 C CA . LYS A 1 81 ? -7.84 -17.875 -10.031 1 98.56 81 LYS A CA 1
ATOM 650 C C . LYS A 1 81 ? -8.812 -17.625 -8.883 1 98.56 81 LYS A C 1
ATOM 652 O O . LYS A 1 81 ? -9.336 -18.562 -8.281 1 98.56 81 LYS A O 1
ATOM 657 N N . GLY A 1 82 ? -8.984 -16.375 -8.477 1 98.06 82 GLY A N 1
ATOM 658 C CA . GLY A 1 82 ? -10.055 -15.992 -7.57 1 98.06 82 GLY A CA 1
ATOM 659 C C . GLY A 1 82 ? -9.711 -16.203 -6.109 1 98.06 82 GLY A C 1
ATOM 660 O O . GLY A 1 82 ? -10.602 -16.375 -5.273 1 98.06 82 GLY A O 1
ATOM 661 N N . VAL A 1 83 ? -8.484 -16.312 -5.762 1 98.06 83 VAL A N 1
ATOM 662 C CA . VAL A 1 83 ? -8.039 -16.438 -4.379 1 98.06 83 VAL A CA 1
ATOM 663 C C . VAL A 1 83 ? -8 -15.07 -3.709 1 98.06 83 VAL A C 1
ATOM 665 O O . VAL A 1 83 ? -8.227 -14.961 -2.5 1 98.06 83 VAL A O 1
ATOM 668 N N . MET A 1 84 ? -7.758 -14.031 -4.457 1 98.44 84 MET A N 1
ATOM 669 C CA . MET A 1 84 ? -7.766 -12.633 -4.02 1 98.44 84 MET A CA 1
ATOM 670 C C . MET A 1 84 ? -8.523 -11.758 -5.008 1 98.44 84 MET A C 1
ATOM 672 O O . MET A 1 84 ? -8.57 -12.062 -6.203 1 98.44 84 MET A O 1
ATOM 676 N N . THR A 1 85 ? -9.141 -10.727 -4.496 1 98.69 85 THR A N 1
ATOM 677 C CA . THR A 1 85 ? -9.609 -9.617 -5.324 1 98.69 85 THR A CA 1
ATOM 678 C C . THR A 1 85 ? -8.555 -8.516 -5.387 1 98.69 85 THR A C 1
ATOM 680 O O . THR A 1 85 ? -7.621 -8.492 -4.586 1 98.69 85 THR A O 1
ATOM 683 N N . ALA A 1 86 ? -8.695 -7.688 -6.402 1 98.88 86 ALA A N 1
ATOM 684 C CA . ALA A 1 86 ? -7.695 -6.625 -6.531 1 98.88 86 ALA A CA 1
ATOM 685 C C . ALA A 1 86 ? -8.297 -5.383 -7.176 1 98.88 86 ALA A C 1
ATOM 687 O O . ALA A 1 86 ? -9.219 -5.48 -7.992 1 98.88 86 ALA A O 1
ATOM 688 N N . ASP A 1 87 ? -7.789 -4.191 -6.812 1 98.75 87 ASP A N 1
ATOM 689 C CA . ASP A 1 87 ? -8.102 -2.906 -7.434 1 98.75 87 ASP A CA 1
ATOM 690 C C . ASP A 1 87 ? -6.828 -2.123 -7.746 1 98.75 87 ASP A C 1
ATOM 692 O O . ASP A 1 87 ? -5.922 -2.047 -6.918 1 98.75 87 ASP A O 1
ATOM 696 N N . LEU A 1 88 ? -6.855 -1.573 -8.953 1 98.88 88 LEU A N 1
ATOM 697 C CA . LEU A 1 88 ? -5.688 -0.862 -9.469 1 98.88 88 LEU A CA 1
ATOM 698 C C . LEU A 1 88 ? -5.887 0.646 -9.367 1 98.88 88 LEU A C 1
ATOM 700 O O . LEU A 1 88 ? -6.965 1.158 -9.68 1 98.88 88 LEU A O 1
ATOM 704 N N . HIS A 1 89 ? -4.816 1.367 -9.008 1 98.56 89 HIS A N 1
ATOM 705 C CA . HIS A 1 89 ? -4.844 2.82 -8.898 1 98.56 89 HIS A CA 1
ATOM 706 C C . HIS A 1 89 ? -3.553 3.438 -9.422 1 98.56 89 HIS A C 1
ATOM 708 O O . HIS A 1 89 ? -2.469 2.891 -9.219 1 98.56 89 HIS A O 1
ATOM 714 N N . PRO A 1 90 ? -3.664 4.609 -10.164 1 98.31 90 PRO A N 1
ATOM 715 C CA . PRO A 1 90 ? -2.434 5.371 -10.391 1 98.31 90 PRO A CA 1
ATOM 716 C C . PRO A 1 90 ? -1.774 5.824 -9.094 1 98.31 90 PRO A C 1
ATOM 718 O O . PRO A 1 90 ? -2.469 6.141 -8.125 1 98.31 90 PRO A O 1
ATOM 721 N N . PHE A 1 91 ? -0.475 5.824 -9.078 1 98.25 91 PHE A N 1
ATOM 722 C CA . PHE A 1 91 ? 0.266 5.988 -7.832 1 98.25 91 PHE A CA 1
ATOM 723 C C . PHE A 1 91 ? 1.515 6.836 -8.055 1 98.25 91 PHE A C 1
ATOM 725 O O . PHE A 1 91 ? 2.15 6.75 -9.102 1 98.25 91 PHE A O 1
ATOM 732 N N . ARG A 1 92 ? 1.838 7.613 -7.105 1 97.06 92 ARG A N 1
ATOM 733 C CA . ARG A 1 92 ? 3.088 8.367 -7.102 1 97.06 92 ARG A CA 1
ATOM 734 C C . ARG A 1 92 ? 3.965 7.969 -5.922 1 97.06 92 ARG A C 1
ATOM 736 O O . ARG A 1 92 ? 3.553 8.086 -4.766 1 97.06 92 ARG A O 1
ATOM 743 N N . VAL A 1 93 ? 5.152 7.449 -6.215 1 97.25 93 VAL A N 1
ATOM 744 C CA . VAL A 1 93 ? 6.145 7.258 -5.164 1 97.25 93 VAL A CA 1
ATOM 745 C C . VAL A 1 93 ? 6.777 8.602 -4.797 1 97.25 93 VAL A C 1
ATOM 747 O O . VAL A 1 93 ? 7.641 9.102 -5.52 1 97.25 93 VAL A O 1
ATOM 750 N N . SER A 1 94 ? 6.34 9.141 -3.654 1 97.5 94 SER A N 1
ATOM 751 C CA . SER A 1 94 ? 6.797 10.469 -3.25 1 97.5 94 SER A CA 1
ATOM 752 C C . SER A 1 94 ? 8.109 10.383 -2.477 1 97.5 94 SER A C 1
ATOM 754 O O . SER A 1 94 ? 8.938 11.297 -2.551 1 97.5 94 SER A O 1
ATOM 756 N N . LEU A 1 95 ? 8.242 9.391 -1.65 1 97.19 95 LEU A N 1
ATOM 757 C CA . LEU A 1 95 ? 9.43 9.156 -0.842 1 97.19 95 LEU A CA 1
ATOM 758 C C . LEU A 1 95 ? 9.867 7.695 -0.935 1 97.19 95 LEU A C 1
ATOM 760 O O . LEU A 1 95 ? 9.031 6.789 -0.902 1 97.19 95 LEU A O 1
ATOM 764 N N . LEU A 1 96 ? 11.109 7.453 -1.111 1 96.31 96 LEU A N 1
ATOM 765 C CA . LEU A 1 96 ? 11.695 6.117 -1.169 1 96.31 96 LEU A CA 1
ATOM 766 C C . LEU A 1 96 ? 13.094 6.117 -0.557 1 96.31 96 LEU A C 1
ATOM 768 O O . LEU A 1 96 ? 13.961 6.895 -0.968 1 96.31 96 LEU A O 1
ATOM 772 N N . SER A 1 97 ? 13.227 5.238 0.444 1 93.31 97 SER A N 1
ATOM 773 C CA . SER A 1 97 ? 14.547 5.133 1.048 1 93.31 97 SER A CA 1
ATOM 774 C C . SER A 1 97 ? 15.508 4.359 0.148 1 93.31 97 SER A C 1
ATOM 776 O O . SER A 1 97 ? 15.117 3.371 -0.479 1 93.31 97 SER A O 1
ATOM 778 N N . GLU A 1 98 ? 16.703 4.719 -0.234 1 77.81 98 GLU A N 1
ATOM 779 C CA . GLU A 1 98 ? 17.672 4.098 -1.129 1 77.81 98 GLU A CA 1
ATOM 780 C C . GLU A 1 98 ? 18.453 2.982 -0.423 1 77.81 98 GLU A C 1
ATOM 782 O O . GLU A 1 98 ? 18.891 2.029 -1.062 1 77.81 98 GLU A O 1
ATOM 787 N N . ASN A 1 99 ? 18.844 3.082 0.743 1 60.81 99 ASN A N 1
ATOM 788 C CA . ASN A 1 99 ? 19.859 2.217 1.336 1 60.81 99 ASN A CA 1
ATOM 789 C C . ASN A 1 99 ? 19.234 1.176 2.262 1 60.81 99 ASN A C 1
ATOM 791 O O . ASN A 1 99 ? 19.594 1.092 3.438 1 60.81 99 ASN A O 1
ATOM 795 N N . VAL A 1 100 ? 18.172 0.586 1.651 1 60.03 100 VAL A N 1
ATOM 796 C CA . VAL A 1 100 ? 17.656 -0.389 2.611 1 60.03 100 VAL A CA 1
ATOM 797 C C . VAL A 1 100 ? 18.047 -1.798 2.172 1 60.03 100 VAL A C 1
ATOM 799 O O . VAL A 1 100 ? 17.844 -2.178 1.01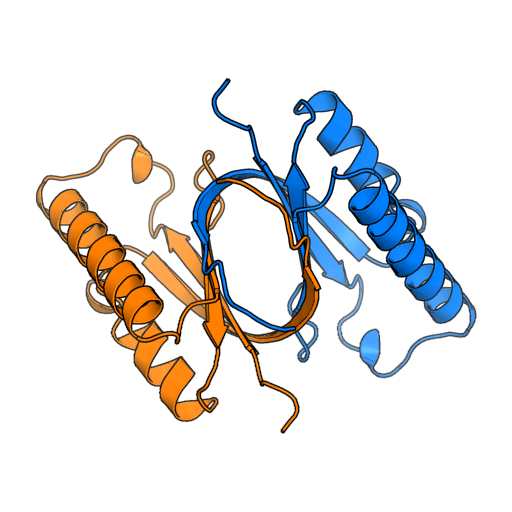8 1 60.03 100 VAL A O 1
ATOM 802 N N . SER A 1 101 ? 18.938 -2.479 2.76 1 51.78 101 SER A N 1
ATOM 803 C CA . SER A 1 101 ? 19.25 -3.895 2.598 1 51.78 101 SER A CA 1
ATOM 804 C C . SER A 1 101 ? 18.094 -4.777 3.035 1 51.78 101 SER A C 1
ATOM 806 O O . SER A 1 101 ? 17.688 -4.746 4.199 1 51.78 101 SER A O 1
ATOM 808 N N . VAL A 1 102 ? 17.25 -5.062 2.18 1 47.31 102 VAL A N 1
ATOM 809 C CA . VAL A 1 102 ? 16.188 -5.969 2.574 1 47.31 102 VAL A CA 1
ATOM 810 C C . VAL A 1 102 ? 16.703 -7.402 2.607 1 47.31 102 VAL A C 1
ATOM 812 O O . VAL A 1 102 ? 17.625 -7.754 1.86 1 47.31 102 VAL A O 1
ATOM 815 N N . MET B 1 1 ? 18.312 -9.594 12.875 1 36.75 1 MET B N 1
ATOM 816 C CA . MET B 1 1 ? 16.984 -9.281 13.406 1 36.75 1 MET B CA 1
ATOM 817 C C . MET B 1 1 ? 15.984 -9.031 12.281 1 36.75 1 MET B C 1
ATOM 819 O O . MET B 1 1 ? 16.312 -8.352 11.305 1 36.75 1 MET B O 1
ATOM 823 N N . ASN B 1 2 ? 15.125 -9.852 11.898 1 50.22 2 ASN B N 1
ATOM 824 C CA . ASN B 1 2 ? 14.25 -9.758 10.734 1 50.22 2 ASN B CA 1
ATOM 825 C C . ASN B 1 2 ? 13.523 -8.422 10.688 1 50.22 2 ASN B C 1
ATOM 827 O O . ASN B 1 2 ? 12.758 -8.094 11.594 1 50.22 2 ASN B O 1
ATOM 831 N N . SER B 1 3 ? 14.062 -7.453 9.977 1 63.22 3 SER B N 1
ATOM 832 C CA . SER B 1 3 ? 13.547 -6.094 10.07 1 63.22 3 SER B CA 1
ATOM 833 C C . SER B 1 3 ? 12.031 -6.059 9.867 1 63.22 3 SER B C 1
ATOM 835 O O . SER B 1 3 ? 11.516 -6.637 8.906 1 63.22 3 SER B O 1
ATOM 837 N N . GLN B 1 4 ? 11.32 -5.789 11.008 1 89.38 4 GLN B N 1
ATOM 838 C CA . GLN B 1 4 ? 9.867 -5.66 11.062 1 89.38 4 GLN B CA 1
ATOM 839 C C . GLN B 1 4 ? 9.391 -4.422 10.312 1 89.38 4 GLN B C 1
ATOM 841 O O . GLN B 1 4 ? 10.031 -3.367 10.375 1 89.38 4 GLN B O 1
ATOM 846 N N . HIS B 1 5 ? 8.453 -4.621 9.391 1 98.25 5 HIS B N 1
ATOM 847 C CA . HIS B 1 5 ? 7.84 -3.492 8.695 1 98.25 5 HIS B CA 1
ATOM 848 C C . HIS B 1 5 ? 6.383 -3.314 9.117 1 98.25 5 HIS B C 1
ATOM 850 O O . HIS B 1 5 ? 5.75 -4.262 9.594 1 98.25 5 HIS B O 1
ATOM 856 N N . PHE B 1 6 ? 5.945 -2.129 9.07 1 98.88 6 PHE B N 1
ATOM 857 C CA . PHE B 1 6 ? 4.535 -1.769 9.203 1 98.88 6 PHE B CA 1
ATOM 858 C C . PHE B 1 6 ? 4.082 -0.905 8.031 1 98.88 6 PHE B C 1
ATOM 860 O O . PHE B 1 6 ? 4.887 -0.185 7.438 1 98.88 6 PHE B O 1
ATOM 867 N N . ILE B 1 7 ? 2.82 -1.03 7.715 1 98.94 7 ILE B N 1
ATOM 868 C CA . ILE B 1 7 ? 2.223 -0.183 6.688 1 98.94 7 ILE B CA 1
ATOM 869 C C . ILE B 1 7 ? 0.977 0.501 7.246 1 98.94 7 ILE B C 1
ATOM 871 O O . ILE B 1 7 ? 0.143 -0.141 7.887 1 98.94 7 ILE B O 1
ATOM 875 N N . TYR B 1 8 ? 0.902 1.752 7.117 1 98.88 8 TYR B N 1
ATOM 876 C CA . TYR B 1 8 ? -0.418 2.316 7.371 1 98.88 8 TYR B CA 1
ATOM 877 C C . TYR B 1 8 ? -0.996 2.945 6.109 1 98.88 8 TYR B C 1
ATOM 879 O O . TYR B 1 8 ? -0.26 3.52 5.301 1 98.88 8 TYR B O 1
ATOM 887 N N . GLN B 1 9 ? -2.219 2.664 5.93 1 98.94 9 GLN B N 1
ATOM 888 C CA . GLN B 1 9 ? -3.006 3.17 4.812 1 98.94 9 GLN B CA 1
ATOM 889 C C . GLN B 1 9 ? -3.783 4.422 5.207 1 98.94 9 GLN B C 1
ATOM 891 O O . GLN B 1 9 ? -4.465 4.438 6.234 1 98.94 9 GLN B O 1
ATOM 896 N N . LEU B 1 10 ? -3.625 5.477 4.41 1 98.81 10 LEU B N 1
ATOM 897 C CA . LEU B 1 10 ? -4.301 6.75 4.629 1 98.81 10 LEU B CA 1
ATOM 898 C C . LEU B 1 10 ? -5.441 6.938 3.635 1 98.81 10 LEU B C 1
ATOM 900 O O . LEU B 1 10 ? -5.297 6.625 2.451 1 98.81 10 LEU B O 1
ATOM 904 N N . LYS B 1 11 ? -6.512 7.426 4.105 1 98.44 11 LYS B N 1
ATOM 905 C CA . LYS B 1 11 ? -7.645 7.781 3.254 1 98.44 11 LYS B CA 1
ATOM 906 C C . LYS B 1 11 ? -8.117 9.203 3.535 1 98.44 11 LYS B C 1
ATOM 908 O O . LYS B 1 11 ? -8.336 9.578 4.688 1 98.44 11 LYS B O 1
ATOM 913 N N . PRO B 1 12 ? -8.211 9.945 2.477 1 97.81 12 PRO B N 1
ATOM 914 C CA . PRO B 1 12 ? -8.773 11.273 2.723 1 97.81 12 PRO B CA 1
ATOM 915 C C . PRO B 1 12 ? -10.188 11.219 3.305 1 97.81 12 PRO B C 1
ATOM 917 O O . PRO B 1 12 ? -10.961 10.312 2.975 1 97.81 12 PRO B O 1
ATOM 920 N N . VAL B 1 13 ? -10.508 12.203 4.141 1 96.44 13 VAL B N 1
ATOM 921 C CA . VAL B 1 13 ? -11.805 12.203 4.809 1 96.44 13 VAL B CA 1
ATOM 922 C C . VAL B 1 13 ? -12.906 12.578 3.812 1 96.44 13 VAL B C 1
ATOM 924 O O . VAL B 1 13 ? -14.086 12.352 4.066 1 96.44 13 VAL B O 1
ATOM 927 N N . ARG B 1 14 ? -12.484 13.234 2.76 1 92.44 14 ARG B N 1
ATOM 928 C CA . ARG B 1 14 ? -13.414 13.523 1.678 1 92.44 14 ARG B CA 1
ATOM 929 C C . ARG B 1 14 ? -12.789 13.227 0.319 1 92.44 14 ARG B C 1
ATOM 931 O O . ARG B 1 14 ? -11.57 13.227 0.18 1 92.44 14 ARG B O 1
ATOM 938 N N . GLN B 1 15 ? -13.664 13.016 -0.722 1 86.81 15 GLN B N 1
ATOM 939 C CA . GLN B 1 15 ? -13.219 12.453 -1.994 1 86.81 15 GLN B CA 1
ATOM 940 C C . GLN B 1 15 ? -12.547 13.523 -2.861 1 86.81 15 GLN B C 1
ATOM 942 O O . GLN B 1 15 ? -11.703 13.203 -3.701 1 86.81 15 GLN B O 1
ATOM 947 N N . ASP B 1 16 ? -12.898 14.82 -2.666 1 92.06 16 ASP B N 1
ATOM 948 C CA . ASP B 1 16 ? -12.391 15.867 -3.549 1 92.06 16 ASP B CA 1
ATOM 949 C C . ASP B 1 16 ? -11.234 16.609 -2.893 1 92.06 16 ASP B C 1
ATOM 951 O O . ASP B 1 16 ? -10.891 17.719 -3.311 1 92.06 16 ASP B O 1
ATOM 955 N N . LEU B 1 17 ? -10.648 16.016 -1.874 1 91.56 17 LEU B N 1
ATOM 956 C CA . LEU B 1 17 ? -9.609 16.672 -1.08 1 91.56 17 LEU B CA 1
ATOM 957 C C . LEU B 1 17 ? -8.461 17.141 -1.968 1 91.56 17 LEU B C 1
ATOM 959 O O . LEU B 1 17 ? -7.992 18.266 -1.831 1 91.56 17 LEU B O 1
ATOM 963 N N . MET B 1 18 ? -8 16.328 -2.881 1 87.06 18 MET B N 1
ATOM 964 C CA . MET B 1 18 ? -6.793 16.641 -3.637 1 87.06 18 MET B CA 1
ATOM 965 C C . MET B 1 18 ? -7.07 17.734 -4.668 1 87.06 18 MET B C 1
ATOM 967 O O . MET B 1 18 ? -6.16 18.469 -5.055 1 87.06 18 MET B O 1
ATOM 971 N N . GLU B 1 19 ? -8.273 17.875 -5.059 1 91 19 GLU B N 1
ATOM 972 C CA . GLU B 1 19 ? -8.641 18.859 -6.078 1 91 19 GLU B CA 1
ATOM 973 C C . GLU B 1 19 ? -9.164 20.141 -5.449 1 91 19 GLU B C 1
ATOM 975 O O . GLU B 1 19 ? -9.25 21.172 -6.113 1 91 19 GLU B O 1
ATOM 980 N N . ASN B 1 20 ? -9.609 20.109 -4.273 1 93.81 20 ASN B N 1
ATOM 981 C CA . ASN B 1 20 ? -10.305 21.203 -3.619 1 93.81 20 ASN B CA 1
ATOM 982 C C . ASN B 1 20 ? -9.828 21.391 -2.182 1 93.81 20 ASN B C 1
ATOM 984 O O . ASN B 1 20 ? -10.625 21.344 -1.246 1 93.81 20 ASN B O 1
ATOM 988 N N . GLN B 1 21 ? -8.578 21.672 -2.02 1 95 21 GLN B N 1
ATOM 989 C CA . GLN B 1 21 ? -7.996 21.844 -0.69 1 95 21 GLN B CA 1
ATOM 990 C C . GLN B 1 21 ? -8.227 23.266 -0.166 1 95 21 GLN B C 1
ATOM 992 O O . GLN B 1 21 ? -8.086 24.234 -0.911 1 95 21 GLN B O 1
ATOM 997 N N . THR B 1 22 ? -8.695 23.344 1.062 1 96.88 22 THR B N 1
ATOM 998 C CA . THR B 1 22 ? -8.633 24.641 1.744 1 96.88 22 THR B CA 1
ATOM 999 C C . THR B 1 22 ? -7.191 25.016 2.068 1 96.88 22 THR B C 1
ATOM 1001 O O . THR B 1 22 ? -6.289 24.172 1.965 1 96.88 22 THR B O 1
ATOM 1004 N N . GLU B 1 23 ? -6.996 26.25 2.4 1 97.44 23 GLU B N 1
ATOM 1005 C CA . GLU B 1 23 ? -5.668 26.703 2.811 1 97.44 23 GLU B CA 1
ATOM 1006 C C . GLU B 1 23 ? -5.172 25.906 4.02 1 97.44 23 GLU B C 1
ATOM 1008 O O . GLU B 1 23 ? -3.994 25.547 4.09 1 97.44 23 GLU B O 1
ATOM 1013 N N . GLN B 1 24 ? -6.074 25.703 4.969 1 97.12 24 GLN B N 1
ATOM 1014 C CA . GLN B 1 24 ? -5.711 24.938 6.156 1 97.12 24 GLN B CA 1
ATOM 1015 C C . GLN B 1 24 ? -5.305 23.516 5.789 1 97.12 24 GLN B C 1
ATOM 1017 O O . GLN B 1 24 ? -4.316 23 6.312 1 97.12 24 GLN B O 1
ATOM 1022 N N . GLU B 1 25 ? -6.062 22.859 4.953 1 97.56 25 GLU B N 1
ATOM 1023 C CA . GLU B 1 25 ? -5.75 21.5 4.52 1 97.56 25 GLU B CA 1
ATOM 1024 C C . GLU B 1 25 ? -4.414 21.453 3.783 1 97.56 25 GLU B C 1
ATOM 1026 O O . GLU B 1 25 ? -3.645 20.5 3.945 1 97.56 25 GLU B O 1
ATOM 1031 N N . GLN B 1 26 ? -4.188 22.438 3.014 1 97.62 26 GLN B N 1
ATOM 1032 C CA . GLN B 1 26 ? -2.906 22.516 2.322 1 97.62 26 GLN B CA 1
ATOM 1033 C C . GLN B 1 26 ? -1.746 22.562 3.312 1 97.62 26 GLN B C 1
ATOM 1035 O O . GLN B 1 26 ? -0.735 21.875 3.119 1 97.62 26 GLN B O 1
ATOM 1040 N N . GLU B 1 27 ? -1.884 23.359 4.281 1 98.38 27 GLU B N 1
ATOM 1041 C CA . GLU B 1 27 ? -0.859 23.453 5.316 1 98.38 27 GLU B CA 1
ATOM 1042 C C . GLU B 1 27 ? -0.666 22.125 6.027 1 98.38 27 GLU B C 1
ATOM 1044 O O . GLU B 1 27 ? 0.465 21.719 6.309 1 98.38 27 GLU B O 1
ATOM 1049 N N . VAL B 1 28 ? -1.772 21.469 6.324 1 98.56 28 VAL B N 1
ATOM 1050 C CA . VAL B 1 28 ? -1.724 20.172 7.004 1 98.56 28 VAL B CA 1
ATOM 1051 C C . VAL B 1 28 ? -1.005 19.156 6.121 1 98.56 28 VAL B C 1
ATOM 1053 O O . VAL B 1 28 ? -0.161 18.391 6.605 1 98.56 28 VAL B O 1
ATOM 1056 N N . LEU B 1 29 ? -1.372 19.094 4.855 1 98.06 29 LEU B N 1
ATOM 1057 C CA . LEU B 1 29 ? -0.768 18.141 3.932 1 98.06 29 LEU B CA 1
ATOM 1058 C C . LEU B 1 29 ? 0.72 18.422 3.756 1 98.06 29 LEU B C 1
ATOM 1060 O O . LEU B 1 29 ? 1.52 17.5 3.613 1 98.06 29 LEU B O 1
ATOM 1064 N N . GLU B 1 30 ? 1.105 19.688 3.707 1 98.44 30 GLU B N 1
ATOM 1065 C CA . GLU B 1 30 ? 2.521 20.047 3.68 1 98.44 30 GLU B CA 1
ATOM 1066 C C . GLU B 1 30 ? 3.24 19.531 4.926 1 98.44 30 GLU B C 1
ATOM 1068 O O . GLU B 1 30 ? 4.336 18.984 4.832 1 98.44 30 GLU B O 1
ATOM 1073 N N . SER B 1 31 ? 2.656 19.781 6.074 1 98.88 31 SER B N 1
ATOM 1074 C CA . SER B 1 31 ? 3.217 19.281 7.332 1 98.88 31 SER B CA 1
ATOM 1075 C C . SER B 1 31 ? 3.334 17.766 7.336 1 98.88 31 SER B C 1
ATOM 1077 O O . SER B 1 31 ? 4.316 17.219 7.832 1 98.88 31 SER B O 1
ATOM 1079 N N . HIS B 1 32 ? 2.277 17.109 6.879 1 98.81 32 HIS B N 1
ATOM 1080 C CA . HIS B 1 32 ? 2.293 15.656 6.719 1 98.81 32 HIS B CA 1
ATOM 1081 C C . HIS B 1 32 ? 3.48 15.211 5.875 1 98.81 32 HIS B C 1
ATOM 1083 O O . HIS B 1 32 ? 4.203 14.281 6.254 1 98.81 32 HIS B O 1
ATOM 1089 N N . PHE B 1 33 ? 3.689 15.812 4.773 1 98.81 33 PHE B N 1
ATOM 1090 C CA . PHE B 1 33 ? 4.797 15.445 3.896 1 98.81 33 PHE B CA 1
ATOM 1091 C C . PHE B 1 33 ? 6.133 15.617 4.613 1 98.81 33 PHE B C 1
ATOM 1093 O O . PHE B 1 33 ? 6.984 14.727 4.562 1 98.81 33 PHE B O 1
ATOM 1100 N N . PHE B 1 34 ? 6.336 16.75 5.246 1 98.88 34 PHE B N 1
ATOM 1101 C CA . PHE B 1 34 ? 7.586 17 5.953 1 98.88 34 PHE B CA 1
ATOM 1102 C C . PHE B 1 34 ? 7.789 15.992 7.078 1 98.88 34 PHE B C 1
ATOM 1104 O O . PHE B 1 34 ? 8.914 15.555 7.332 1 98.88 34 PHE B O 1
ATOM 1111 N N . TYR B 1 35 ? 6.703 15.711 7.754 1 98.94 35 TYR B N 1
ATOM 1112 C CA . TYR B 1 35 ? 6.734 14.688 8.797 1 98.94 35 TYR B CA 1
ATOM 1113 C C . TYR B 1 35 ? 7.297 13.383 8.258 1 98.94 35 TYR B C 1
ATOM 1115 O O . TYR B 1 35 ? 8.211 12.797 8.844 1 98.94 35 TYR B O 1
ATOM 1123 N N . LEU B 1 36 ? 6.82 12.945 7.137 1 98.88 36 LEU B N 1
ATOM 1124 C CA . LEU B 1 36 ? 7.238 11.688 6.516 1 98.88 36 LEU B CA 1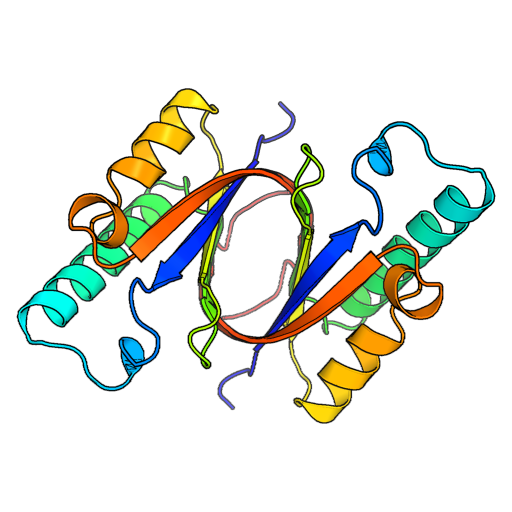
ATOM 1125 C C . LEU B 1 36 ? 8.664 11.789 5.996 1 98.88 36 LEU B C 1
ATOM 1127 O O . LEU B 1 36 ? 9.438 10.828 6.086 1 98.88 36 LEU B O 1
ATOM 1131 N N . GLN B 1 37 ? 8.984 12.922 5.477 1 98.69 37 GLN B N 1
ATOM 1132 C CA . GLN B 1 37 ? 10.359 13.148 5.023 1 98.69 37 GLN B CA 1
ATOM 1133 C C . GLN B 1 37 ? 11.344 13.008 6.176 1 98.69 37 GLN B C 1
ATOM 1135 O O . GLN B 1 37 ? 12.422 12.43 6.012 1 98.69 37 GLN B O 1
ATOM 1140 N N . ASN B 1 38 ? 11.008 13.609 7.262 1 98.75 38 ASN B N 1
ATOM 1141 C CA . ASN B 1 38 ? 11.859 13.484 8.438 1 98.75 38 ASN B CA 1
ATOM 1142 C C . ASN B 1 38 ? 12.031 12.023 8.852 1 98.75 38 ASN B C 1
ATOM 1144 O O . ASN B 1 38 ? 13.133 11.602 9.203 1 98.75 38 ASN B O 1
ATOM 1148 N N . LEU B 1 39 ? 10.969 11.258 8.914 1 98.56 39 LEU B N 1
ATOM 1149 C CA . LEU B 1 39 ? 11.047 9.836 9.227 1 98.56 39 LEU B CA 1
ATOM 1150 C C . LEU B 1 39 ? 12 9.125 8.273 1 98.56 39 LEU B C 1
ATOM 1152 O O . LEU B 1 39 ? 12.766 8.25 8.688 1 98.56 39 LEU B O 1
ATOM 1156 N N . LYS B 1 40 ? 11.906 9.484 6.98 1 98.06 40 LYS B N 1
ATOM 1157 C CA . LYS B 1 40 ? 12.836 8.914 6.008 1 98.06 40 LYS B CA 1
ATOM 1158 C C . LYS B 1 40 ? 14.281 9.266 6.355 1 98.06 40 LYS B C 1
ATOM 1160 O O . LYS B 1 40 ? 15.164 8.406 6.312 1 98.06 40 LYS B O 1
ATOM 1165 N N . ASN B 1 41 ? 14.492 10.5 6.645 1 97.25 41 ASN B N 1
ATOM 1166 C CA . ASN B 1 41 ? 15.828 10.953 7.008 1 97.25 41 ASN B CA 1
ATOM 1167 C C . ASN B 1 41 ? 16.359 10.211 8.234 1 97.25 41 ASN B C 1
ATOM 1169 O O . ASN B 1 41 ? 17.562 9.984 8.352 1 97.25 41 ASN B O 1
ATOM 1173 N N . GLU B 1 42 ? 15.516 9.836 9.086 1 97.44 42 GLU B N 1
ATOM 1174 C CA . GLU B 1 42 ? 15.867 9.094 10.289 1 97.44 42 GLU B CA 1
ATOM 1175 C C . GLU B 1 42 ? 15.977 7.598 10 1 97.44 42 GLU B C 1
ATOM 1177 O O . GLU B 1 42 ? 16.172 6.797 10.914 1 97.44 42 GLU B O 1
ATOM 1182 N N . LYS B 1 43 ? 15.766 7.199 8.797 1 96 43 LYS B N 1
ATOM 1183 C CA . LYS B 1 43 ? 15.844 5.812 8.344 1 96 43 LYS B CA 1
ATOM 1184 C C . LYS B 1 43 ? 14.719 4.973 8.93 1 96 43 LYS B C 1
ATOM 1186 O O . LYS B 1 43 ? 14.898 3.781 9.195 1 96 43 LYS B O 1
ATOM 1191 N N . LYS B 1 44 ? 13.586 5.566 9.141 1 97.69 44 LYS B N 1
ATOM 1192 C CA . LYS B 1 44 ? 12.43 4.902 9.734 1 97.69 44 LYS B CA 1
ATOM 1193 C C . LYS B 1 44 ? 11.305 4.738 8.719 1 97.69 44 LYS B C 1
ATOM 1195 O O . LYS B 1 44 ? 10.273 4.145 9.016 1 97.69 44 LYS B O 1
ATOM 1200 N N . LEU B 1 45 ? 11.406 5.25 7.551 1 98.31 45 LEU B N 1
ATOM 1201 C CA . LEU B 1 45 ? 10.43 5.172 6.469 1 98.31 45 LEU B CA 1
ATOM 1202 C C . LEU B 1 45 ? 11.055 4.582 5.211 1 98.31 45 LEU B C 1
ATOM 1204 O O . LEU B 1 45 ? 12.102 5.055 4.754 1 98.31 45 LEU B O 1
ATOM 1208 N N . LEU B 1 46 ? 10.43 3.541 4.734 1 97.25 46 LEU B N 1
ATOM 1209 C CA . LEU B 1 46 ? 10.922 2.869 3.539 1 97.25 46 LEU B CA 1
ATOM 1210 C C . LEU B 1 46 ? 10.344 3.498 2.279 1 97.25 46 LEU B C 1
ATOM 1212 O O . LEU B 1 46 ? 11.078 3.828 1.347 1 97.25 46 LEU B O 1
ATOM 1216 N N . LEU B 1 47 ? 9.078 3.701 2.201 1 98.12 47 LEU B N 1
ATOM 1217 C CA . LEU B 1 47 ? 8.383 4.219 1.028 1 98.12 47 LEU B CA 1
ATOM 1218 C C . LEU B 1 47 ? 7.07 4.891 1.429 1 98.12 47 LEU B C 1
ATOM 1220 O O . LEU B 1 47 ? 6.367 4.414 2.322 1 98.12 47 LEU B O 1
ATOM 1224 N N . ALA B 1 48 ? 6.719 5.949 0.772 1 98.75 48 ALA B N 1
ATOM 1225 C CA . ALA B 1 48 ? 5.422 6.602 0.948 1 98.75 48 ALA B CA 1
ATOM 1226 C C . ALA B 1 48 ? 4.922 7.191 -0.368 1 98.75 48 ALA B C 1
ATOM 1228 O O . ALA B 1 48 ? 5.715 7.676 -1.179 1 98.75 48 ALA B O 1
ATOM 1229 N N . GLY B 1 49 ? 3.621 7.184 -0.525 1 98.12 49 GLY B N 1
ATOM 1230 C CA . GLY B 1 49 ? 3.039 7.801 -1.708 1 98.12 49 GLY B CA 1
ATOM 1231 C C . GLY B 1 49 ? 1.525 7.723 -1.738 1 98.12 49 GLY B C 1
ATOM 1232 O O . GLY B 1 49 ? 0.933 6.82 -1.146 1 98.12 49 GLY B O 1
ATOM 1233 N N . PRO B 1 50 ? 0.948 8.594 -2.479 1 97.56 50 PRO B N 1
ATOM 1234 C CA . PRO B 1 50 ? -0.505 8.633 -2.656 1 97.56 50 PRO B CA 1
ATOM 1235 C C . PRO B 1 50 ? -0.959 7.969 -3.955 1 97.56 50 PRO B C 1
ATOM 1237 O O . PRO B 1 50 ? -0.236 8 -4.953 1 97.56 50 PRO B O 1
ATOM 1240 N N . CYS B 1 51 ? -2.258 7.414 -3.869 1 97 51 CYS B N 1
ATOM 1241 C CA . CYS B 1 51 ? -2.984 7.199 -5.113 1 97 51 CYS B CA 1
ATOM 1242 C C . CYS B 1 51 ? -3.426 8.523 -5.727 1 97 51 CYS B C 1
ATOM 1244 O O . CYS B 1 51 ? -3.908 9.406 -5.02 1 97 51 CYS B O 1
ATOM 1246 N N . LEU B 1 52 ? -3.301 8.695 -7.031 1 94.38 52 LEU B N 1
ATOM 1247 C CA . LEU B 1 52 ? -3.58 9.961 -7.703 1 94.38 52 LEU B CA 1
ATOM 1248 C C . LEU B 1 52 ? -5.074 10.117 -7.961 1 94.38 52 LEU B C 1
ATOM 1250 O O . LEU B 1 52 ? -5.535 11.203 -8.32 1 94.38 52 LEU B O 1
ATOM 1254 N N . ASP B 1 53 ? -5.852 9.086 -7.762 1 93.94 53 ASP B N 1
ATOM 1255 C CA . ASP B 1 53 ? -7.305 9.148 -7.848 1 93.94 53 ASP B CA 1
ATOM 1256 C C . ASP B 1 53 ? -7.934 9.305 -6.465 1 93.94 53 ASP B C 1
ATOM 1258 O O . ASP B 1 53 ? -9.133 9.078 -6.293 1 93.94 53 ASP B O 1
ATOM 1262 N N . ALA B 1 54 ? -7.16 9.492 -5.469 1 94 54 ALA B N 1
ATOM 1263 C CA . ALA B 1 54 ? -7.566 9.797 -4.098 1 94 54 ALA B CA 1
ATOM 1264 C C . ALA B 1 54 ? -8.133 8.555 -3.41 1 94 54 ALA B C 1
ATOM 1266 O O . ALA B 1 54 ? -8.852 8.672 -2.41 1 94 54 ALA B O 1
ATOM 1267 N N . ALA B 1 55 ? -7.855 7.402 -3.91 1 96.5 55 ALA B N 1
ATOM 1268 C CA . ALA B 1 55 ? -8.359 6.184 -3.289 1 96.5 55 ALA B CA 1
ATOM 1269 C C . ALA B 1 55 ? -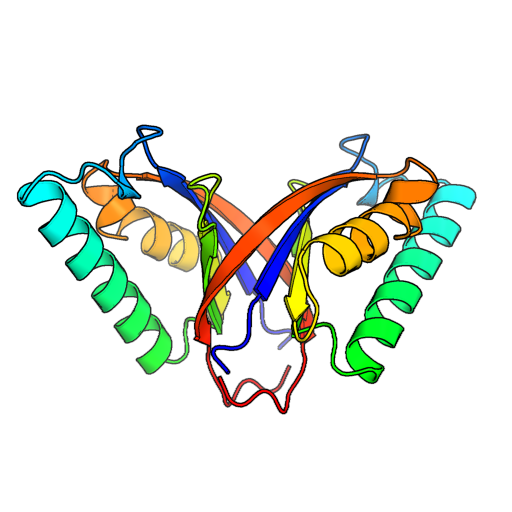7.758 5.984 -1.901 1 96.5 55 ALA B C 1
ATOM 1271 O O . ALA B 1 55 ? -8.477 5.703 -0.938 1 96.5 55 ALA B O 1
ATOM 1272 N N . PHE B 1 56 ? -6.449 6.039 -1.814 1 97.94 56 PHE B N 1
ATOM 1273 C CA . PHE B 1 56 ? -5.707 5.914 -0.563 1 97.94 56 PHE B CA 1
ATOM 1274 C C . PHE B 1 56 ? -4.242 6.277 -0.762 1 97.94 56 PHE B C 1
ATOM 1276 O O . PHE B 1 56 ? -3.822 6.602 -1.875 1 97.94 56 PHE B O 1
ATOM 1283 N N . GLY B 1 57 ? -3.492 6.441 0.289 1 98.44 57 GLY B N 1
ATOM 1284 C CA . GLY B 1 57 ? -2.039 6.461 0.328 1 98.44 57 GLY B CA 1
ATOM 1285 C C . GLY B 1 57 ? -1.453 5.426 1.269 1 98.44 57 GLY B C 1
ATOM 1286 O O . GLY B 1 57 ? -2.184 4.785 2.031 1 98.44 57 GLY B O 1
ATOM 1287 N N . ILE B 1 58 ? -0.189 5.246 1.082 1 98.94 58 ILE B N 1
ATOM 1288 C CA . ILE B 1 58 ? 0.437 4.305 2.008 1 98.94 58 ILE B CA 1
ATOM 1289 C C . ILE B 1 58 ? 1.745 4.895 2.533 1 98.94 58 ILE B C 1
ATOM 1291 O O . ILE B 1 58 ? 2.357 5.742 1.88 1 98.94 58 ILE B O 1
ATOM 1295 N N . VAL B 1 59 ? 2.082 4.488 3.682 1 98.94 59 VAL B N 1
ATOM 1296 C CA . VAL B 1 59 ? 3.381 4.699 4.312 1 98.94 59 VAL B CA 1
ATOM 1297 C C . VAL B 1 59 ? 3.922 3.373 4.84 1 98.94 59 VAL B C 1
ATOM 1299 O O . VAL B 1 59 ? 3.248 2.686 5.609 1 98.94 59 VAL B O 1
ATOM 1302 N N . ILE B 1 60 ? 5.098 2.998 4.43 1 98.75 60 ILE B N 1
ATOM 1303 C CA . ILE B 1 60 ? 5.754 1.804 4.945 1 98.75 60 ILE B CA 1
ATOM 1304 C C . ILE B 1 60 ? 6.875 2.205 5.902 1 98.75 60 ILE B C 1
ATOM 1306 O O . ILE B 1 60 ? 7.82 2.896 5.504 1 98.75 60 ILE B O 1
ATOM 1310 N N . LEU B 1 61 ? 6.707 1.752 7.082 1 98.69 61 LEU B N 1
ATOM 1311 C CA . LEU B 1 61 ? 7.633 2.078 8.156 1 98.69 61 LEU B CA 1
ATOM 1312 C C . LEU B 1 61 ? 8.594 0.924 8.414 1 98.69 61 LEU B C 1
ATOM 1314 O O . LEU B 1 61 ? 8.258 -0.237 8.172 1 98.69 61 LEU B O 1
ATOM 1318 N N . MET B 1 62 ? 9.797 1.308 8.93 1 97.25 62 MET B N 1
ATOM 1319 C CA . MET B 1 62 ? 10.812 0.318 9.297 1 97.25 62 MET B CA 1
ATOM 1320 C C . MET B 1 62 ? 11.562 0.742 10.555 1 97.25 62 MET B C 1
ATOM 1322 O O . MET B 1 62 ? 11.523 1.911 10.938 1 97.25 62 MET B O 1
ATOM 1326 N N . GLY B 1 63 ? 12.234 -0.295 11.227 1 95.75 63 GLY B N 1
ATOM 1327 C CA . GLY B 1 63 ? 13.133 0.005 12.328 1 95.75 63 GLY B CA 1
ATOM 1328 C C . GLY B 1 63 ? 12.414 0.4 13.602 1 95.75 63 GLY B C 1
ATOM 1329 O O . GLY B 1 63 ? 12.914 1.213 14.383 1 95.75 63 GLY B O 1
ATOM 1330 N N . MET B 1 64 ? 11.266 -0.044 13.883 1 97.44 64 MET B N 1
ATOM 1331 C CA . MET B 1 64 ? 10.492 0.288 15.078 1 97.44 64 MET B CA 1
ATOM 1332 C C . MET B 1 64 ? 9.539 -0.843 15.438 1 97.44 64 MET B C 1
ATOM 1334 O O . MET B 1 64 ? 9.297 -1.74 14.625 1 97.44 64 MET B O 1
ATOM 1338 N N . ASP B 1 65 ? 9.062 -0.823 16.641 1 97.44 65 ASP B N 1
ATOM 1339 C CA . ASP B 1 65 ? 8.062 -1.811 17.047 1 97.44 65 ASP B CA 1
ATOM 1340 C C . ASP B 1 65 ? 6.648 -1.289 16.812 1 97.44 65 ASP B C 1
ATOM 1342 O O . ASP B 1 65 ? 6.465 -0.177 16.312 1 97.44 65 ASP B O 1
ATOM 1346 N N . GLU B 1 66 ? 5.699 -2.172 17.078 1 97.94 66 GLU B N 1
ATOM 1347 C CA . GLU B 1 66 ? 4.312 -1.844 16.766 1 97.94 66 GLU B CA 1
ATOM 1348 C C . GLU B 1 66 ? 3.85 -0.612 17.531 1 97.94 66 GLU B C 1
ATOM 1350 O O . GLU B 1 66 ? 3.094 0.209 17.016 1 97.94 66 GLU B O 1
ATOM 1355 N N . HIS B 1 67 ? 4.191 -0.536 18.828 1 98.25 67 HIS B N 1
ATOM 1356 C CA . HIS B 1 67 ? 3.799 0.609 19.641 1 98.25 67 HIS B CA 1
ATOM 1357 C C . HIS B 1 67 ? 4.316 1.913 19.047 1 98.25 67 HIS B C 1
ATOM 1359 O O . HIS B 1 67 ? 3.568 2.885 18.922 1 98.25 67 HIS B O 1
ATOM 1365 N N . GLU B 1 68 ? 5.582 1.944 18.672 1 98.38 68 GLU B N 1
ATOM 1366 C CA . GLU B 1 68 ? 6.16 3.123 18.031 1 98.38 68 GLU B CA 1
ATOM 1367 C C . GLU B 1 68 ? 5.477 3.422 16.703 1 98.38 68 GLU B C 1
ATOM 1369 O O . GLU B 1 68 ? 5.191 4.578 16.391 1 98.38 68 GLU B O 1
ATOM 1374 N N . ALA B 1 69 ? 5.219 2.396 15.938 1 98.81 69 ALA B N 1
ATOM 1375 C CA . ALA B 1 69 ? 4.551 2.572 14.656 1 98.81 69 ALA B CA 1
ATOM 1376 C C . ALA B 1 69 ? 3.172 3.197 14.828 1 98.81 69 ALA B C 1
ATOM 1378 O O . ALA B 1 69 ? 2.779 4.082 14.062 1 98.81 69 ALA B O 1
ATOM 1379 N N . GLN B 1 70 ? 2.451 2.688 15.812 1 98.81 70 GLN B N 1
ATOM 1380 C CA . GLN B 1 70 ? 1.147 3.262 16.125 1 98.81 70 GLN B CA 1
ATOM 1381 C C . GLN B 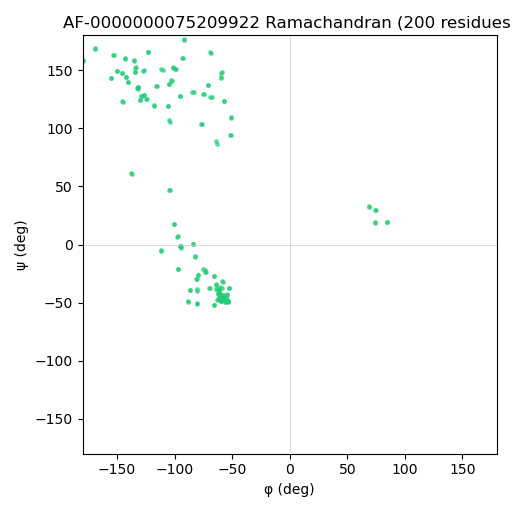1 70 ? 1.268 4.742 16.469 1 98.81 70 GLN B C 1
ATOM 1383 O O . GLN B 1 70 ? 0.471 5.562 16.016 1 98.81 70 GLN B O 1
ATOM 1388 N N . SER B 1 71 ? 2.215 4.992 17.297 1 98.88 71 SER B N 1
ATOM 1389 C CA . SER B 1 71 ? 2.445 6.379 17.688 1 98.88 71 SER B CA 1
ATOM 1390 C C . SER B 1 71 ? 2.779 7.246 16.484 1 98.88 71 SER B C 1
ATOM 1392 O O . SER B 1 71 ? 2.262 8.359 16.344 1 98.88 71 SER B O 1
ATOM 1394 N N . VAL B 1 72 ? 3.668 6.781 15.625 1 98.94 72 VAL B N 1
ATOM 1395 C CA . VAL B 1 72 ? 4.043 7.504 14.414 1 98.94 72 VAL B CA 1
ATOM 1396 C C . VAL B 1 72 ? 2.797 7.793 13.578 1 98.94 72 VAL B C 1
ATOM 1398 O O . VAL B 1 72 ? 2.572 8.938 13.172 1 98.94 72 VAL B O 1
ATOM 1401 N N . MET B 1 73 ? 1.96 6.809 13.32 1 98.94 73 MET B N 1
ATOM 1402 C CA . MET B 1 73 ? 0.752 6.969 12.516 1 98.94 73 MET B CA 1
ATOM 1403 C C . MET B 1 73 ? -0.179 8.008 13.141 1 98.94 73 MET B C 1
ATOM 1405 O O . MET B 1 73 ? -0.658 8.906 12.445 1 98.94 73 MET B O 1
ATOM 1409 N N . LYS B 1 74 ? -0.403 7.875 14.453 1 98.88 74 LYS B N 1
ATOM 1410 C CA . LYS B 1 74 ? -1.348 8.758 15.141 1 98.88 74 LYS B CA 1
ATOM 1411 C C . LYS B 1 74 ? -0.852 10.195 15.148 1 98.88 74 LYS B C 1
ATOM 1413 O O . LYS B 1 74 ? -1.652 11.133 15.172 1 98.88 74 LYS B O 1
ATOM 1418 N N . ASN B 1 75 ? 0.454 10.383 15.086 1 98.88 75 ASN B N 1
ATOM 1419 C CA . ASN B 1 75 ? 1.028 11.727 15.172 1 98.88 75 ASN B CA 1
ATOM 1420 C C . ASN B 1 75 ? 1.276 12.312 13.789 1 98.88 75 ASN B C 1
ATOM 1422 O O . ASN B 1 75 ? 1.729 13.453 13.664 1 98.88 75 ASN B O 1
ATOM 1426 N N . ASP B 1 76 ? 0.988 11.578 12.742 1 98.94 76 ASP B N 1
ATOM 1427 C CA . ASP B 1 76 ? 0.981 12.148 11.398 1 98.94 76 ASP B CA 1
ATOM 1428 C C . ASP B 1 76 ? 0.013 13.328 11.312 1 98.94 76 ASP B C 1
ATOM 1430 O O . ASP B 1 76 ? -1.176 13.18 11.602 1 98.94 76 ASP B O 1
ATOM 1434 N N . PRO B 1 77 ? 0.546 14.453 10.914 1 98.94 77 PRO B N 1
ATOM 1435 C CA . PRO B 1 77 ? -0.298 15.648 10.914 1 98.94 77 PRO B CA 1
ATOM 1436 C C . PRO B 1 77 ? -1.612 15.453 10.164 1 98.94 77 PRO B C 1
ATOM 1438 O O . PRO B 1 77 ? -2.648 15.984 10.57 1 98.94 77 PRO B O 1
ATOM 1441 N N . ALA B 1 78 ? -1.651 14.734 9.062 1 98.88 78 ALA B N 1
ATOM 1442 C CA . ALA B 1 78 ? -2.877 14.492 8.305 1 98.88 78 ALA B CA 1
ATOM 1443 C C . ALA B 1 78 ? -3.879 13.68 9.125 1 98.88 78 ALA B C 1
ATOM 1445 O O . ALA B 1 78 ? -5.09 13.859 8.984 1 98.88 78 ALA B O 1
ATOM 1446 N N . VAL B 1 79 ? -3.375 12.789 9.945 1 98.88 79 VAL B N 1
ATOM 1447 C CA . VAL B 1 79 ? -4.207 11.961 10.812 1 98.88 79 VAL B CA 1
ATOM 1448 C C . VAL B 1 79 ? -4.609 12.758 12.055 1 98.88 79 VAL B C 1
ATOM 1450 O O . VAL B 1 79 ? -5.793 12.844 12.383 1 98.88 79 VAL B O 1
ATOM 1453 N N . LYS B 1 80 ? -3.658 13.32 12.688 1 98.81 80 LYS B N 1
ATOM 1454 C CA . LYS B 1 80 ? -3.834 14.039 13.945 1 98.81 80 LYS B CA 1
ATOM 1455 C C . LYS B 1 80 ? -4.816 15.195 13.789 1 98.81 80 LYS B C 1
ATOM 1457 O O . LYS B 1 80 ? -5.605 15.477 14.695 1 98.81 80 LYS B O 1
ATOM 1462 N N . LYS B 1 81 ? -4.77 15.852 12.648 1 98.56 81 LYS B N 1
ATOM 1463 C CA . LYS B 1 81 ? -5.613 17.016 12.422 1 98.56 81 LYS B CA 1
ATOM 1464 C C . LYS B 1 81 ? -6.906 16.641 11.711 1 98.56 81 LYS B C 1
ATOM 1466 O O . LYS B 1 81 ? -7.707 17.516 11.359 1 98.56 81 LYS B O 1
ATOM 1471 N N . GLY B 1 82 ? -7.059 15.375 11.359 1 98.06 82 GLY B N 1
ATOM 1472 C CA . GLY B 1 82 ? -8.344 14.859 10.898 1 98.06 82 GLY B CA 1
ATOM 1473 C C . GLY B 1 82 ? -8.578 15.086 9.422 1 98.06 82 GLY B C 1
ATOM 1474 O O . GLY B 1 82 ? -9.719 15.133 8.969 1 98.06 82 GLY B O 1
ATOM 1475 N N . VAL B 1 83 ? -7.594 15.32 8.648 1 98.06 83 VAL B N 1
ATOM 1476 C CA . VAL B 1 83 ? -7.695 15.477 7.199 1 98.06 83 VAL B CA 1
ATOM 1477 C C . VAL B 1 83 ? -7.75 14.102 6.531 1 98.06 83 VAL B C 1
ATOM 1479 O O . VAL B 1 83 ? -8.383 13.938 5.488 1 98.06 83 VAL B O 1
ATOM 1482 N N . MET B 1 84 ? -7.137 13.102 7.121 1 98.5 84 MET B N 1
ATOM 1483 C CA . MET B 1 84 ? -7.148 11.711 6.684 1 98.5 84 MET B CA 1
ATOM 1484 C C . MET B 1 84 ? -7.395 10.773 7.859 1 98.5 84 MET B C 1
ATOM 1486 O O . MET B 1 84 ? -7.047 11.094 9 1 98.5 84 MET B O 1
ATOM 1490 N N . THR B 1 85 ? -8.031 9.68 7.582 1 98.69 85 THR B N 1
ATOM 1491 C CA . THR B 1 85 ? -8.039 8.547 8.492 1 98.69 85 THR B CA 1
ATOM 1492 C C . THR B 1 85 ? -6.922 7.562 8.148 1 98.69 85 THR B C 1
ATOM 1494 O O . THR B 1 85 ? -6.348 7.629 7.059 1 98.69 85 THR B O 1
ATOM 1497 N N . ALA B 1 86 ? -6.586 6.738 9.117 1 98.88 86 ALA B N 1
ATOM 1498 C CA . ALA B 1 86 ? -5.5 5.801 8.852 1 98.88 86 ALA B CA 1
ATOM 1499 C C . ALA B 1 86 ? -5.68 4.512 9.648 1 98.88 86 ALA B C 1
ATOM 1501 O O . ALA B 1 86 ? -6.234 4.527 10.75 1 98.88 86 ALA B O 1
ATOM 1502 N N . ASP B 1 87 ? -5.211 3.385 9.109 1 98.75 87 ASP B N 1
ATOM 1503 C CA . ASP B 1 87 ? -5.129 2.088 9.773 1 98.75 87 ASP B CA 1
ATOM 1504 C C . ASP B 1 87 ? -3.752 1.457 9.578 1 98.75 87 ASP B C 1
ATOM 1506 O O . ASP B 1 87 ? -3.209 1.464 8.477 1 98.75 87 ASP B O 1
ATOM 1510 N N . LEU B 1 88 ? -3.268 0.929 10.695 1 98.88 88 LEU B N 1
ATOM 1511 C CA . LEU B 1 88 ? -1.925 0.36 10.727 1 98.88 88 LEU B CA 1
ATOM 1512 C C . LEU B 1 88 ? -1.978 -1.163 10.68 1 98.88 88 LEU B C 1
ATOM 1514 O O . LEU B 1 88 ? -2.805 -1.783 11.352 1 98.88 88 LEU B O 1
ATOM 1518 N N . HIS B 1 89 ? -1.047 -1.768 9.953 1 98.56 89 HIS B N 1
ATOM 1519 C CA . HIS B 1 89 ? -0.948 -3.219 9.828 1 98.56 89 HIS B CA 1
ATOM 1520 C C . HIS B 1 89 ? 0.507 -3.674 9.836 1 98.56 89 HIS B C 1
ATOM 1522 O O . HIS B 1 89 ? 1.372 -3.014 9.258 1 98.56 89 HIS B O 1
ATOM 1528 N N . PRO B 1 90 ? 0.811 -4.832 10.539 1 98.31 90 PRO B N 1
ATOM 1529 C CA . PRO B 1 90 ? 2.117 -5.445 10.289 1 98.31 90 PRO B CA 1
ATOM 1530 C C . PRO B 1 90 ? 2.305 -5.855 8.828 1 98.31 90 PRO B C 1
ATOM 1532 O O . PRO B 1 90 ? 1.346 -6.27 8.172 1 98.31 90 PRO B O 1
ATOM 1535 N N . PHE B 1 91 ? 3.504 -5.707 8.328 1 98.31 91 PHE B N 1
ATOM 1536 C CA . PHE B 1 91 ? 3.754 -5.816 6.898 1 98.31 91 PHE B CA 1
ATOM 1537 C C . PHE B 1 91 ? 5.082 -6.516 6.633 1 98.31 91 PHE B C 1
ATOM 1539 O O . PHE B 1 91 ? 6.043 -6.336 7.379 1 98.31 91 PHE B O 1
ATOM 1546 N N . ARG B 1 92 ? 5.109 -7.266 5.621 1 97.12 92 ARG B N 1
ATOM 1547 C CA . ARG B 1 92 ? 6.348 -7.875 5.145 1 97.12 92 ARG B CA 1
ATOM 1548 C C . ARG B 1 92 ? 6.684 -7.402 3.732 1 97.12 92 ARG B C 1
ATOM 1550 O O . ARG B 1 92 ? 5.891 -7.594 2.807 1 97.12 92 ARG B O 1
ATOM 1557 N N . VAL B 1 93 ? 7.848 -6.758 3.58 1 97.25 93 VAL B N 1
ATOM 1558 C CA . VAL B 1 93 ? 8.359 -6.48 2.242 1 97.25 93 VAL B CA 1
ATOM 1559 C C . VAL B 1 93 ? 8.953 -7.754 1.643 1 97.25 93 VAL B C 1
ATOM 1561 O O . VAL B 1 93 ? 10.062 -8.156 1.997 1 97.25 93 VAL B O 1
ATOM 1564 N N . SER B 1 94 ? 8.188 -8.359 0.718 1 97.5 94 SER B N 1
ATOM 1565 C CA . SER B 1 94 ? 8.609 -9.633 0.144 1 97.5 94 SER B CA 1
ATOM 1566 C C . SER B 1 94 ? 9.523 -9.422 -1.056 1 97.5 94 SER B C 1
ATOM 1568 O O . SER B 1 94 ? 10.422 -10.234 -1.306 1 97.5 94 SER B O 1
ATOM 1570 N N . LEU B 1 95 ? 9.234 -8.445 -1.854 1 97.19 95 LEU B N 1
ATOM 1571 C CA . LEU B 1 95 ? 10.008 -8.086 -3.037 1 97.19 95 LEU B CA 1
ATOM 1572 C C . LEU B 1 95 ? 10.289 -6.59 -3.078 1 97.19 95 LEU B C 1
ATOM 1574 O O . LEU B 1 95 ? 9.406 -5.785 -2.781 1 97.19 95 LEU B O 1
ATOM 1578 N N . LEU B 1 96 ? 11.484 -6.199 -3.357 1 96.31 96 LEU B N 1
ATOM 1579 C CA . LEU B 1 96 ? 11.898 -4.805 -3.492 1 96.31 96 LEU B CA 1
ATOM 1580 C C . LEU B 1 96 ? 12.969 -4.66 -4.57 1 96.31 96 LEU B C 1
ATOM 1582 O O . LEU B 1 96 ? 14.008 -5.328 -4.52 1 96.31 96 LEU B O 1
ATOM 1586 N N . SER B 1 97 ? 12.602 -3.807 -5.535 1 93.44 97 SER B N 1
ATOM 1587 C CA . SER B 1 97 ? 13.594 -3.568 -6.578 1 93.44 97 SER B CA 1
ATOM 1588 C C . SER B 1 97 ? 14.719 -2.676 -6.078 1 93.44 97 SER B C 1
ATOM 1590 O O . SER B 1 97 ? 14.484 -1.723 -5.332 1 93.44 97 SER B O 1
ATOM 1592 N N . GLU B 1 98 ? 15.992 -2.898 -6.172 1 77.75 98 GLU B N 1
ATOM 1593 C CA . GLU B 1 98 ? 17.156 -2.156 -5.691 1 77.75 98 GLU B CA 1
ATOM 1594 C C . GLU B 1 98 ? 17.484 -0.994 -6.625 1 77.75 98 GLU B C 1
ATOM 1596 O O . GLU B 1 98 ? 18.047 0.013 -6.191 1 77.75 98 GLU B O 1
ATOM 1601 N N . ASN B 1 99 ? 17.406 -1.033 -7.844 1 60.78 99 ASN B N 1
ATOM 1602 C CA . ASN B 1 99 ? 18.016 -0.083 -8.766 1 60.78 99 ASN B CA 1
ATOM 1603 C C . ASN B 1 99 ? 16.969 0.869 -9.359 1 60.78 99 ASN B C 1
ATOM 1605 O O . ASN B 1 99 ? 16.812 0.938 -10.578 1 60.78 99 ASN B O 1
ATOM 1609 N N . VAL B 1 100 ? 16.141 1.383 -8.383 1 60.34 100 VAL B N 1
ATOM 1610 C CA . VAL B 1 100 ? 15.211 2.283 -9.047 1 60.34 100 VAL B CA 1
ATOM 1611 C C . VAL B 1 100 ? 15.617 3.732 -8.781 1 60.34 100 VAL B C 1
ATOM 1613 O O . VAL B 1 100 ? 15.82 4.125 -7.633 1 60.34 100 VAL B O 1
ATOM 1616 N N . SER B 1 101 ? 16.188 4.457 -9.695 1 52.41 101 SER B N 1
ATOM 1617 C CA . SER B 1 101 ? 16.406 5.898 -9.641 1 52.41 101 SER B CA 1
ATOM 1618 C C . SER B 1 101 ? 15.086 6.656 -9.594 1 52.41 101 SER B C 1
ATOM 1620 O O . SER B 1 101 ? 14.289 6.562 -10.531 1 52.41 101 SER B O 1
ATOM 1622 N N . VAL B 1 102 ? 14.609 6.816 -8.445 1 46.12 102 VAL B N 1
ATOM 1623 C CA . VAL B 1 102 ? 13.406 7.633 -8.398 1 46.12 102 VAL B CA 1
ATOM 1624 C C . VAL B 1 102 ? 13.766 9.094 -8.648 1 46.12 102 VAL B C 1
ATOM 1626 O O . VAL B 1 102 ? 14.82 9.57 -8.219 1 46.12 102 VAL B O 1
#

Organism: NCBI:txid2021314

Radius of gyration: 16.73 Å; Cα contacts (8 Å, |Δi|>4): 389; chains: 2; bounding box: 33×54×40 Å

Sequence (204 aa):
MNSQHFIYQLKPVRQDLMENQTEQEQEVLESHFFYLQNLKNEKKLLLAGPCLDAAFGIVILMGMDEHEAQSVMKNDPAVKKGVMTADLHPFRVSLLSENVSVMNSQHFIYQLKPVRQDLMENQTEQEQEVLESHFFYLQNLKNEKKLLLAGPCLDAAFGIVILMGMDEHEAQSVMKNDPAVKKGVMTADLHPFRVSLLSENVSV